Protein AF-A0A4P5W5B7-F1 (afdb_monomer_lite)

Radius of gyration: 19.98 Å; chains: 1; bounding box: 55×42×53 Å

pLDDT: mean 91.03, std 12.29, range [36.5, 98.56]

Sequence (243 aa):
MLVFHVSDTHVHVVVLVDRARAGRLAQALGLALASLFGAPLPPAGITTIEDGGHLRSTFAYVLCNDERHGVVPDPWRENSNLPDLLGARLTAFSTVAATKSVLPRISGDYLRELAGWSGLPKSTAATTLDLDQAHPQLADATAAIVAHANLSSKHPDLVVARGAAVHVATSFGLSTIALAEILDLTPSTVRRLRHSNPPARTIRTLETQLRMRTLLPLPVETAFGEEAPRPAWPTGPKGRQTS

Secondary structure (DSSP, 8-state):
--EEEE-SS-EEEE--S-HHHHHHHHHHHHHHHHHHHTSPPPPPP-----SHHHHHHHHHHHHTHHHHTTPPPPTT-TTBSHHHHTTS-STTHHHHHHHHHH-TT--HHHHHHHHT-TTS-S-TTSSPPPHHHHGGGHHHHHHHTTT-S-S----HHHHHHHHHHHHHHHHTT--HHHHHHHTT--HHHHHHHHTS---HHHHHHHHHHHHHHHHSPPPP-PPTT-SPPPPPP---S------

Foldseek 3Di:
DQKWFDDPQDIDDDDDDDPVVVQVVQVVVQVVVCVVVVHHDDRDDDDDQDDLVSVVVSRLCRLQVCVQVVHDADLLSLRMCLLVCLLLADAPVVNVVVNCVSVVVCDSCNSCVSSVNNVFDSDLVPDDDDCVLLLLCLQVSLCSNHSHRGLPDPPPSSLLSLLLSLCLVVVVVDDLVSSCVSNVHDSVSSVVSPPDDRDPSSNVSSSVSSRSCSVRPGPDDDDPPNDDRGDRDPPPPPPPPDD

Structure (mmCIF, N/CA/C/O backbone):
data_AF-A0A4P5W5B7-F1
#
_entry.id   AF-A0A4P5W5B7-F1
#
loop_
_atom_site.group_PDB
_atom_site.id
_atom_site.type_symbol
_atom_site.label_atom_id
_atom_site.label_alt_id
_atom_site.label_comp_id
_atom_site.label_asym_id
_atom_site.label_entity_id
_atom_site.label_seq_id
_atom_site.pdbx_PDB_ins_code
_atom_site.Cartn_x
_atom_site.Cartn_y
_atom_site.Cartn_z
_atom_site.occupancy
_atom_site.B_iso_or_equiv
_atom_site.auth_seq_id
_atom_site.auth_comp_id
_atom_site.auth_asym_id
_atom_site.auth_atom_id
_atom_site.pdbx_PDB_model_num
ATOM 1 N N . MET A 1 1 ? 0.292 -9.332 -13.190 1.00 95.12 1 MET A N 1
ATOM 2 C CA . MET A 1 1 ? 1.085 -8.120 -12.893 1.00 95.12 1 MET A CA 1
ATOM 3 C C . MET A 1 1 ? 2.132 -8.483 -11.856 1.00 95.12 1 MET A C 1
ATOM 5 O O . MET A 1 1 ? 1.835 -9.339 -11.033 1.00 95.12 1 MET A O 1
ATOM 9 N N . LEU A 1 2 ? 3.332 -7.907 -11.939 1.00 97.56 2 LEU A N 1
ATOM 10 C CA . LEU A 1 2 ? 4.435 -8.144 -10.997 1.00 97.56 2 LEU A CA 1
ATOM 11 C C . LEU A 1 2 ? 4.694 -6.928 -10.107 1.00 97.56 2 LEU A C 1
ATOM 13 O O . LEU A 1 2 ? 4.778 -7.046 -8.886 1.00 97.56 2 LEU A O 1
ATOM 17 N N . VAL A 1 3 ? 4.793 -5.755 -10.727 1.00 97.94 3 VAL A N 1
ATOM 18 C CA . VAL A 1 3 ? 5.037 -4.491 -10.038 1.00 97.94 3 VAL A CA 1
ATOM 19 C C . VAL A 1 3 ? 4.374 -3.347 -10.792 1.00 97.94 3 VAL A C 1
ATOM 21 O O . VAL A 1 3 ? 4.272 -3.408 -12.021 1.00 97.94 3 VAL A O 1
ATOM 24 N N . PHE A 1 4 ? 3.914 -2.334 -10.065 1.00 97.81 4 PHE A N 1
ATOM 25 C CA . PHE A 1 4 ? 3.581 -1.036 -10.636 1.00 97.81 4 PHE A CA 1
ATOM 26 C C . PHE A 1 4 ? 4.074 0.096 -9.741 1.00 97.81 4 PHE A C 1
ATOM 28 O O . PHE A 1 4 ? 4.250 -0.093 -8.536 1.00 97.81 4 PHE A O 1
ATOM 35 N N . HIS A 1 5 ? 4.232 1.264 -10.351 1.00 97.25 5 HIS A N 1
ATOM 36 C CA . HIS A 1 5 ? 4.498 2.529 -9.682 1.00 97.25 5 HIS A CA 1
ATOM 37 C C . HIS A 1 5 ? 3.817 3.659 -10.446 1.00 97.25 5 HIS A C 1
ATOM 39 O O . HIS A 1 5 ? 3.916 3.723 -11.674 1.00 97.25 5 HIS A O 1
ATOM 45 N N . VAL A 1 6 ? 3.119 4.523 -9.726 1.00 95.69 6 VAL A N 1
ATOM 46 C CA . VAL A 1 6 ? 2.482 5.739 -10.227 1.00 95.69 6 VAL A CA 1
ATOM 47 C C . VAL A 1 6 ? 3.355 6.905 -9.786 1.00 95.69 6 VAL A C 1
ATOM 49 O O . VAL A 1 6 ? 3.459 7.185 -8.598 1.00 95.69 6 VAL A O 1
ATOM 52 N N . SER A 1 7 ? 4.016 7.555 -10.734 1.00 92.56 7 SER A N 1
ATOM 53 C CA . SER A 1 7 ? 4.698 8.823 -10.486 1.00 92.56 7 SER A CA 1
ATOM 54 C C . SER A 1 7 ? 3.785 9.986 -10.867 1.00 92.56 7 SER A C 1
ATOM 56 O O . SER A 1 7 ? 2.707 9.803 -11.438 1.00 92.56 7 SER A O 1
ATOM 58 N N . ASP A 1 8 ? 4.254 11.195 -10.602 1.00 87.25 8 ASP A N 1
ATOM 59 C CA . ASP A 1 8 ? 3.545 12.451 -10.844 1.00 87.25 8 ASP A CA 1
ATOM 60 C C . ASP A 1 8 ? 3.179 12.632 -12.327 1.00 87.25 8 ASP A C 1
ATOM 62 O O . ASP A 1 8 ? 2.198 13.287 -12.670 1.00 87.25 8 ASP A O 1
ATOM 66 N N . THR A 1 9 ? 3.990 12.062 -13.226 1.00 90.00 9 THR A N 1
ATOM 67 C CA . THR A 1 9 ? 3.897 12.300 -14.676 1.00 90.00 9 THR A CA 1
ATOM 68 C C . THR A 1 9 ? 3.637 11.045 -15.499 1.00 90.00 9 THR A C 1
ATOM 70 O O . THR A 1 9 ? 3.301 11.154 -16.679 1.00 90.00 9 THR A O 1
ATOM 73 N N . HIS A 1 10 ? 3.810 9.850 -14.933 1.00 94.31 10 HIS A N 1
ATOM 74 C CA . HIS A 1 10 ? 3.671 8.603 -15.679 1.00 94.31 10 HIS A CA 1
ATOM 75 C C . HIS A 1 10 ? 3.409 7.399 -14.768 1.00 94.31 10 HIS A C 1
ATOM 77 O O . HIS A 1 10 ? 3.550 7.445 -13.552 1.00 94.31 10 HIS A O 1
ATOM 83 N N . VAL A 1 11 ? 3.036 6.274 -15.375 1.00 96.44 11 VAL A N 1
ATOM 84 C CA . VAL A 1 11 ? 2.832 5.007 -14.667 1.00 96.44 11 VAL A CA 1
ATOM 85 C C . VAL A 1 11 ? 3.734 3.949 -15.278 1.00 96.44 11 VAL A C 1
ATOM 87 O O . VAL A 1 11 ? 3.726 3.735 -16.492 1.00 96.44 11 VAL A O 1
ATOM 90 N N . HIS A 1 12 ? 4.478 3.246 -14.433 1.00 97.94 12 HIS A N 1
ATOM 91 C CA . HIS A 1 12 ? 5.228 2.061 -14.816 1.00 97.94 12 HIS A CA 1
ATOM 92 C C . HIS A 1 12 ? 4.493 0.804 -14.367 1.00 97.94 12 HIS A C 1
ATOM 94 O O . HIS A 1 12 ? 4.065 0.699 -13.221 1.00 97.94 12 HIS A O 1
ATOM 100 N N . VAL A 1 13 ? 4.383 -0.184 -15.257 1.00 98.06 13 VAL A N 1
ATOM 101 C CA . VAL A 1 13 ? 3.772 -1.481 -14.947 1.00 98.06 13 VAL A CA 1
ATOM 102 C C . VAL A 1 13 ? 4.600 -2.597 -15.570 1.00 98.06 13 VAL A C 1
ATOM 104 O O . VAL A 1 13 ? 4.892 -2.573 -16.764 1.00 98.06 13 VAL A O 1
ATOM 107 N N . VAL A 1 14 ? 4.927 -3.616 -14.778 1.00 98.31 14 VAL A N 1
ATOM 108 C CA . VAL A 1 14 ? 5.566 -4.848 -15.255 1.00 98.31 14 VAL A CA 1
ATOM 109 C C . VAL A 1 14 ? 4.560 -5.990 -15.206 1.00 98.31 14 VAL A C 1
ATOM 111 O O . VAL A 1 14 ? 3.959 -6.294 -14.167 1.00 98.31 14 VAL A O 1
ATOM 114 N N . VAL A 1 15 ? 4.384 -6.665 -16.339 1.00 98.00 15 VAL A N 1
ATOM 115 C CA . VAL A 1 15 ? 3.433 -7.767 -16.511 1.00 98.00 15 VAL A CA 1
ATOM 116 C C . VAL A 1 15 ? 4.067 -8.948 -17.240 1.00 98.00 15 VAL A C 1
ATOM 118 O O . VAL A 1 15 ? 4.931 -8.773 -18.087 1.00 98.00 15 VAL A O 1
ATOM 121 N N . LEU A 1 16 ? 3.606 -10.160 -16.918 1.00 96.81 16 LEU A N 1
ATOM 122 C CA . LEU A 1 16 ? 4.017 -11.404 -17.573 1.00 96.81 16 LEU A CA 1
ATOM 123 C C . LEU A 1 16 ? 2.945 -11.845 -18.563 1.00 96.81 16 LEU A C 1
ATOM 125 O O . LEU A 1 16 ? 2.077 -12.653 -18.235 1.00 96.81 16 LEU A O 1
ATOM 129 N N . VAL A 1 17 ? 2.959 -11.251 -19.749 1.00 97.62 17 VAL A N 1
ATOM 130 C CA . VAL A 1 17 ? 2.020 -11.553 -20.832 1.00 97.62 17 VAL A CA 1
ATOM 131 C C . VAL A 1 17 ? 2.697 -11.324 -22.183 1.00 97.62 17 VAL A C 1
ATOM 133 O O . VAL A 1 17 ? 3.727 -10.659 -22.257 1.00 97.62 17 VAL A O 1
ATOM 136 N N . ASP A 1 18 ? 2.104 -11.842 -23.258 1.00 97.75 18 ASP A N 1
ATOM 137 C CA . ASP A 1 18 ? 2.531 -11.507 -24.617 1.00 97.75 18 ASP A CA 1
ATOM 138 C C . ASP A 1 18 ? 2.319 -10.013 -24.951 1.00 97.75 18 ASP A C 1
ATOM 140 O O . ASP A 1 18 ? 1.559 -9.287 -24.296 1.00 97.75 18 ASP A O 1
ATOM 144 N N . ARG A 1 19 ? 2.979 -9.548 -26.018 1.00 97.06 19 ARG A N 1
ATOM 145 C CA . ARG A 1 19 ? 2.955 -8.142 -26.447 1.00 97.06 19 ARG A CA 1
ATOM 146 C C . ARG A 1 19 ? 1.549 -7.626 -26.777 1.00 97.06 19 ARG A C 1
ATOM 148 O O . ARG A 1 19 ? 1.285 -6.436 -26.576 1.00 97.06 19 ARG A O 1
ATOM 155 N N . ALA A 1 20 ? 0.657 -8.486 -27.271 1.00 97.94 20 ALA A N 1
ATOM 156 C CA . ALA A 1 20 ? -0.708 -8.110 -27.634 1.00 97.94 20 ALA A CA 1
ATOM 157 C C . ALA A 1 20 ? -1.581 -7.902 -26.387 1.00 97.94 20 ALA A C 1
ATOM 159 O O . ALA A 1 20 ? -2.311 -6.914 -26.294 1.00 97.94 20 ALA A O 1
ATOM 160 N N . ARG A 1 21 ? -1.472 -8.790 -25.393 1.00 98.25 21 ARG A N 1
ATOM 161 C CA . ARG A 1 21 ? -2.101 -8.646 -24.072 1.00 98.25 21 ARG A CA 1
ATOM 162 C C . ARG A 1 21 ? -1.571 -7.424 -23.328 1.00 98.25 21 ARG A C 1
ATOM 164 O O . ARG A 1 21 ? -2.377 -6.695 -22.756 1.00 98.25 21 ARG A O 1
ATOM 171 N N . ALA A 1 22 ? -0.263 -7.163 -23.384 1.00 97.94 22 ALA A N 1
ATOM 172 C CA . ALA A 1 22 ? 0.324 -5.943 -22.827 1.00 97.94 22 ALA A CA 1
ATOM 173 C C . ALA A 1 22 ? -0.261 -4.682 -23.489 1.00 97.94 22 ALA A C 1
ATOM 175 O O . ALA A 1 22 ? -0.635 -3.745 -22.791 1.00 97.94 22 ALA A O 1
ATOM 176 N N . GLY A 1 23 ? -0.426 -4.691 -24.818 1.00 98.25 23 GLY A N 1
ATOM 177 C CA . GLY A 1 23 ? -1.071 -3.601 -25.556 1.00 98.25 23 GLY A CA 1
ATOM 178 C C . GLY A 1 23 ? -2.521 -3.352 -25.128 1.00 98.25 23 GLY A C 1
ATOM 179 O O . GLY A 1 23 ? -2.890 -2.209 -24.874 1.00 98.25 23 GLY A O 1
ATOM 180 N N . ARG A 1 24 ? -3.328 -4.412 -24.972 1.00 98.25 24 ARG A N 1
ATOM 181 C CA . ARG A 1 24 ? -4.718 -4.288 -24.487 1.00 98.25 24 ARG A CA 1
ATOM 182 C C . ARG A 1 24 ? -4.796 -3.761 -23.059 1.00 98.25 24 ARG A C 1
ATOM 184 O O . ARG A 1 24 ? -5.646 -2.927 -22.769 1.00 98.25 24 ARG A O 1
ATOM 191 N N . LEU A 1 25 ? -3.909 -4.226 -22.179 1.00 97.50 25 LEU A N 1
ATOM 192 C CA . LEU A 1 25 ? -3.819 -3.706 -20.817 1.00 97.50 25 LEU A CA 1
ATOM 193 C C . LEU A 1 25 ? -3.468 -2.214 -20.821 1.00 97.50 25 LEU A C 1
ATOM 195 O O . LEU A 1 25 ? -4.138 -1.437 -20.151 1.00 97.50 25 LEU A O 1
ATOM 199 N N . ALA A 1 26 ? -2.457 -1.815 -21.594 1.00 97.69 26 ALA A N 1
ATOM 200 C CA . ALA A 1 26 ? -2.043 -0.422 -21.700 1.00 97.69 26 ALA A CA 1
ATOM 201 C C . ALA A 1 26 ? -3.167 0.477 -22.234 1.00 97.69 26 ALA A C 1
ATOM 203 O O . ALA A 1 26 ? -3.392 1.557 -21.697 1.00 97.69 26 ALA A O 1
ATOM 204 N N . GLN A 1 27 ? -3.918 0.011 -23.236 1.00 97.62 27 GLN A N 1
ATOM 205 C CA . GLN A 1 27 ? -5.089 0.722 -23.747 1.00 97.62 27 GLN A CA 1
ATOM 206 C C . GLN A 1 27 ? -6.179 0.869 -22.677 1.00 97.62 27 GLN A C 1
ATOM 208 O O . GLN A 1 27 ? -6.702 1.963 -22.487 1.00 97.62 27 GLN A O 1
ATOM 213 N N . ALA A 1 28 ? -6.512 -0.213 -21.965 1.00 97.56 28 ALA A N 1
ATOM 214 C CA . ALA A 1 28 ? -7.532 -0.187 -20.919 1.00 97.56 28 ALA A CA 1
ATOM 215 C C . ALA A 1 28 ? -7.151 0.760 -19.767 1.00 97.56 28 ALA A C 1
ATOM 217 O O . ALA A 1 28 ? -7.979 1.556 -19.331 1.00 97.56 28 ALA A O 1
ATOM 218 N N . LEU A 1 29 ? -5.890 0.718 -19.321 1.00 96.69 29 LEU A N 1
ATOM 219 C CA . LEU A 1 29 ? -5.362 1.642 -18.315 1.00 96.69 29 LEU A CA 1
ATOM 220 C C . LEU A 1 29 ? -5.381 3.088 -18.818 1.00 96.69 29 LEU A C 1
ATOM 222 O O . LEU A 1 29 ? -5.842 3.969 -18.101 1.00 96.69 29 LEU A O 1
ATOM 226 N N . GLY A 1 30 ? -4.938 3.327 -20.055 1.00 96.75 30 GLY A N 1
ATOM 227 C CA . GLY A 1 30 ? -4.944 4.654 -20.664 1.00 96.75 30 GLY A CA 1
ATOM 228 C C . GLY A 1 30 ? -6.346 5.259 -20.736 1.00 96.75 30 GLY A C 1
ATOM 229 O O . GLY A 1 30 ? -6.519 6.417 -20.379 1.00 96.75 30 GLY A O 1
ATOM 230 N N . LEU A 1 31 ? -7.358 4.473 -21.119 1.00 97.06 31 LEU A N 1
ATOM 231 C CA . LEU A 1 31 ? -8.758 4.916 -21.142 1.00 97.06 31 LEU A CA 1
ATOM 232 C C . LEU A 1 31 ? -9.296 5.221 -19.739 1.00 97.06 31 LEU A C 1
ATOM 234 O O . LEU A 1 31 ? -9.946 6.247 -19.546 1.00 97.06 31 LEU A O 1
ATOM 238 N N . ALA A 1 32 ? -9.016 4.356 -18.760 1.00 96.25 32 ALA A N 1
ATOM 239 C CA . ALA A 1 32 ? -9.460 4.559 -17.383 1.00 96.25 32 ALA A CA 1
ATOM 240 C C . ALA A 1 32 ? -8.845 5.827 -16.768 1.00 96.25 32 ALA A C 1
ATOM 242 O O . ALA A 1 32 ? -9.556 6.644 -16.186 1.00 96.25 32 ALA A O 1
ATOM 243 N N . LEU A 1 33 ? -7.537 6.021 -16.951 1.00 95.12 33 LEU A N 1
ATOM 244 C CA . LEU A 1 33 ? -6.827 7.200 -16.460 1.00 95.12 33 LEU A CA 1
ATOM 245 C C . LEU A 1 33 ? -7.242 8.470 -17.213 1.00 95.12 33 LEU A C 1
ATOM 247 O O . LEU A 1 33 ? -7.471 9.495 -16.582 1.00 95.12 33 LEU A O 1
ATOM 251 N N . ALA A 1 34 ? -7.417 8.409 -18.536 1.00 95.62 34 ALA A N 1
ATOM 252 C CA . ALA A 1 34 ? -7.903 9.549 -19.314 1.00 95.62 34 ALA A CA 1
ATOM 253 C C . ALA A 1 34 ? -9.298 10.001 -18.856 1.00 95.62 34 ALA A C 1
ATOM 255 O O . ALA A 1 34 ? -9.556 11.198 -18.744 1.00 95.62 34 ALA A O 1
ATOM 256 N N . SER A 1 35 ? -10.181 9.050 -18.533 1.00 96.31 35 SER A N 1
ATOM 257 C CA . SER A 1 35 ? -11.495 9.355 -17.959 1.00 96.31 35 SER A CA 1
ATOM 258 C C . SER A 1 35 ? -11.393 10.005 -16.580 1.00 96.31 35 SER A C 1
ATOM 260 O O . SER A 1 35 ? -12.219 10.855 -16.264 1.00 96.31 35 SER A O 1
ATOM 262 N N . LEU A 1 36 ? -10.421 9.601 -15.759 1.00 94.06 36 LEU A N 1
ATOM 263 C CA . LEU A 1 36 ? -10.210 10.164 -14.425 1.00 94.06 36 LEU A CA 1
ATOM 264 C C . LEU A 1 36 ? -9.642 11.589 -14.491 1.00 94.06 36 LEU A C 1
ATOM 266 O O . LEU A 1 36 ? -10.080 12.457 -13.743 1.00 94.06 36 LEU A O 1
ATOM 270 N N . PHE A 1 37 ? -8.689 11.831 -15.391 1.00 92.88 37 PHE A N 1
ATOM 271 C CA . PHE A 1 37 ? -8.019 13.127 -15.535 1.00 92.88 37 PHE A CA 1
ATOM 272 C C . PHE A 1 37 ? -8.749 14.105 -16.462 1.00 92.88 37 PHE A C 1
ATOM 274 O O . PHE A 1 37 ? -8.381 15.275 -16.526 1.00 92.88 37 PHE A O 1
ATOM 281 N N . GLY A 1 38 ? -9.763 13.648 -17.203 1.00 95.69 38 GLY A N 1
ATOM 282 C CA . GLY A 1 38 ? -10.487 14.478 -18.167 1.00 95.69 38 GLY A CA 1
ATOM 283 C C . GLY A 1 38 ? -9.640 14.910 -19.371 1.00 95.69 38 GLY A C 1
ATOM 284 O O . GLY A 1 38 ? -9.974 15.893 -20.029 1.00 95.69 38 GLY A O 1
ATOM 285 N N . ALA A 1 39 ? -8.548 14.198 -19.665 1.00 94.44 39 ALA A N 1
ATOM 286 C CA . ALA A 1 39 ? -7.616 14.528 -20.740 1.00 94.44 39 A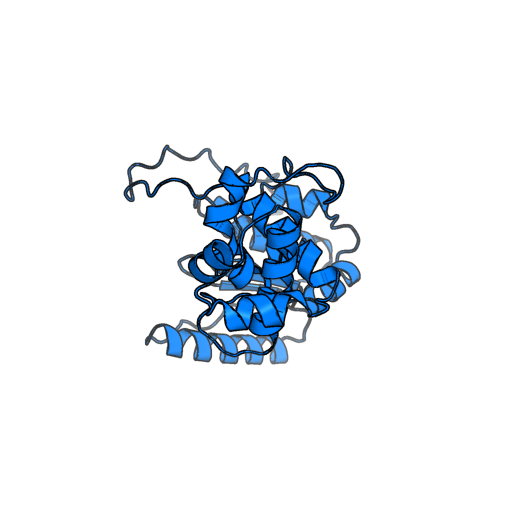LA A CA 1
ATOM 287 C C . ALA A 1 39 ? -7.067 13.260 -21.420 1.00 94.44 39 ALA A C 1
ATOM 289 O O . ALA A 1 39 ? -6.881 12.237 -20.755 1.00 94.44 39 ALA A O 1
ATOM 290 N N . PRO A 1 40 ? -6.786 13.296 -22.737 1.00 93.69 40 PRO A N 1
ATOM 291 C CA . PRO A 1 40 ? -6.149 12.178 -23.419 1.00 93.69 40 PRO A CA 1
ATOM 292 C C . PRO A 1 40 ? -4.708 11.995 -22.932 1.00 93.69 40 PRO A C 1
ATOM 294 O O . PRO A 1 40 ? -3.973 12.962 -22.741 1.00 93.69 40 PRO A O 1
ATOM 297 N N . LEU A 1 41 ? -4.292 10.738 -22.785 1.00 94.75 41 LEU A N 1
ATOM 298 C CA . LEU A 1 41 ? -2.919 10.380 -22.438 1.00 94.75 41 LEU A CA 1
ATOM 299 C C . LEU A 1 41 ? -2.120 9.997 -23.690 1.00 94.75 41 LEU A C 1
ATOM 301 O O . LEU A 1 41 ? -2.697 9.453 -24.641 1.00 94.75 41 LEU A O 1
ATOM 305 N N . PRO A 1 42 ? -0.797 10.234 -23.708 1.00 95.69 42 PRO A N 1
ATOM 306 C CA . PRO A 1 42 ? 0.050 9.741 -24.783 1.00 95.69 42 PRO A CA 1
ATOM 307 C C . PRO A 1 42 ? 0.026 8.201 -24.844 1.00 95.69 42 PRO A C 1
ATOM 309 O O . PRO A 1 42 ? -0.212 7.539 -23.828 1.00 95.69 42 PRO A O 1
ATOM 312 N N . PRO A 1 43 ? 0.294 7.600 -26.018 1.00 95.62 43 PRO A N 1
ATOM 313 C CA . PRO A 1 43 ? 0.407 6.151 -26.140 1.00 95.62 43 PRO A CA 1
ATOM 314 C C . PRO A 1 43 ? 1.464 5.572 -25.191 1.00 95.62 43 PRO A C 1
ATOM 316 O O . PRO A 1 43 ? 2.540 6.142 -25.016 1.00 95.62 43 PRO A O 1
ATOM 319 N N . ALA A 1 44 ? 1.184 4.401 -24.618 1.00 97.50 44 ALA A N 1
ATOM 320 C CA . ALA A 1 44 ? 2.123 3.734 -23.723 1.00 97.50 44 ALA A CA 1
ATOM 321 C C . ALA A 1 44 ? 3.341 3.173 -24.477 1.00 97.50 44 ALA A C 1
ATOM 323 O O . ALA A 1 44 ? 3.198 2.432 -25.456 1.00 97.50 44 ALA A O 1
ATOM 324 N N . GLY A 1 45 ? 4.540 3.450 -23.961 1.00 97.69 45 GLY A N 1
ATOM 325 C CA . GLY A 1 45 ? 5.752 2.726 -24.336 1.00 97.69 45 GLY A CA 1
ATOM 326 C C . GLY A 1 45 ? 5.715 1.301 -23.781 1.00 97.69 45 GLY A C 1
ATOM 327 O O . GLY A 1 45 ? 5.402 1.095 -22.610 1.00 97.69 45 GLY A O 1
ATOM 328 N N . ILE A 1 46 ? 6.013 0.302 -24.615 1.00 98.06 46 ILE A N 1
ATOM 329 C CA . ILE A 1 46 ? 6.036 -1.108 -24.203 1.00 98.06 46 ILE A CA 1
ATOM 330 C C . ILE A 1 46 ? 7.351 -1.727 -24.655 1.00 98.06 46 ILE A C 1
ATOM 332 O O . ILE A 1 46 ? 7.580 -1.890 -25.855 1.00 98.06 46 ILE A O 1
ATOM 336 N N . THR A 1 47 ? 8.159 -2.121 -23.677 1.00 97.94 47 THR A N 1
ATOM 337 C CA . THR A 1 47 ? 9.471 -2.738 -23.873 1.00 97.94 47 THR A CA 1
ATOM 338 C C . THR A 1 47 ? 9.445 -4.170 -23.356 1.00 97.94 47 THR A C 1
ATOM 340 O O . THR A 1 47 ? 8.898 -4.445 -22.287 1.00 97.94 47 THR A O 1
ATOM 343 N N . THR A 1 48 ? 10.023 -5.091 -24.122 1.00 97.88 48 THR A N 1
ATOM 344 C CA . THR A 1 48 ? 10.147 -6.496 -23.723 1.00 97.88 48 THR A CA 1
ATOM 345 C C . THR A 1 48 ? 11.252 -6.655 -22.680 1.00 97.88 48 THR A C 1
ATOM 347 O O . THR A 1 48 ? 12.283 -5.991 -22.749 1.00 97.88 48 THR A O 1
ATOM 350 N N . ILE A 1 49 ? 11.047 -7.558 -21.723 1.00 97.44 49 ILE A N 1
ATOM 351 C CA . ILE A 1 49 ? 12.082 -7.985 -20.780 1.00 97.44 49 ILE A CA 1
ATOM 352 C C . ILE A 1 49 ? 12.675 -9.293 -21.300 1.00 97.44 49 ILE A C 1
ATOM 354 O O . ILE A 1 49 ? 11.955 -10.275 -21.461 1.00 97.44 49 ILE A O 1
ATOM 358 N N . GLU A 1 50 ? 13.971 -9.275 -21.593 1.00 95.94 50 GLU A N 1
ATOM 359 C CA . GLU A 1 50 ? 14.652 -10.338 -22.343 1.00 95.94 50 GLU A CA 1
ATOM 360 C C . GLU A 1 50 ? 15.124 -11.493 -21.454 1.00 95.94 50 GLU A C 1
ATOM 362 O O . GLU A 1 50 ? 15.106 -12.648 -21.873 1.00 95.94 50 GLU A O 1
ATOM 367 N N . ASP A 1 51 ? 15.504 -11.199 -20.208 1.00 96.50 51 ASP A N 1
ATOM 368 C CA . ASP A 1 51 ? 16.033 -12.190 -19.274 1.00 96.50 51 ASP A CA 1
ATOM 369 C C . ASP A 1 51 ? 15.710 -11.860 -17.802 1.00 96.50 51 ASP A C 1
ATOM 371 O O . ASP A 1 51 ? 15.100 -10.839 -17.467 1.00 96.50 51 ASP A O 1
ATOM 375 N N . GLY A 1 52 ? 16.112 -12.755 -16.893 1.00 96.06 52 GLY A N 1
ATOM 376 C CA . GLY A 1 52 ? 15.869 -12.607 -15.455 1.00 96.06 52 GLY A CA 1
ATOM 377 C C . GLY A 1 52 ? 16.674 -11.487 -14.778 1.00 96.06 52 GLY A C 1
ATOM 378 O O . GLY A 1 52 ? 16.209 -10.916 -13.789 1.00 96.06 52 GLY A O 1
ATOM 379 N N . GLY A 1 53 ? 17.859 -11.148 -15.291 1.00 96.62 53 GLY A N 1
ATOM 380 C CA . GLY A 1 53 ? 18.672 -10.032 -14.801 1.00 96.62 53 GLY A CA 1
ATOM 381 C C . GLY A 1 53 ? 18.050 -8.683 -15.161 1.00 96.62 53 GLY A C 1
ATOM 382 O O . GLY A 1 53 ? 17.922 -7.807 -14.295 1.00 96.62 53 GLY A O 1
ATOM 383 N N . HIS A 1 54 ? 17.578 -8.557 -16.403 1.00 96.50 54 HIS A N 1
ATOM 384 C CA . HIS A 1 54 ? 16.772 -7.439 -16.873 1.00 96.50 54 HIS A CA 1
ATOM 385 C C . HIS A 1 54 ? 15.482 -7.343 -16.046 1.00 96.50 54 HIS A C 1
ATOM 387 O O . HIS A 1 54 ? 15.204 -6.283 -15.490 1.00 96.50 54 HIS A O 1
ATOM 393 N N . LEU A 1 55 ? 14.757 -8.449 -15.830 1.00 97.38 55 LEU A N 1
ATOM 394 C CA . LEU A 1 55 ? 13.540 -8.439 -15.011 1.00 97.38 55 LEU A CA 1
ATOM 395 C C . LEU A 1 55 ? 13.789 -7.924 -13.592 1.00 97.38 55 LEU A C 1
ATOM 397 O O . LEU A 1 55 ? 13.042 -7.076 -13.110 1.00 97.38 55 LEU A O 1
ATOM 401 N N . ARG A 1 56 ? 14.833 -8.420 -12.919 1.00 96.69 56 ARG A N 1
ATOM 402 C CA . ARG A 1 56 ? 15.176 -7.993 -11.556 1.00 96.69 56 ARG A CA 1
ATOM 403 C C . ARG A 1 56 ? 15.513 -6.503 -11.499 1.00 96.69 56 ARG A C 1
ATOM 405 O O . ARG A 1 56 ? 15.070 -5.815 -10.582 1.00 96.69 56 ARG A O 1
ATOM 412 N N . SER A 1 57 ? 16.283 -6.016 -12.467 1.00 95.62 57 SER A N 1
ATOM 413 C CA . SER A 1 57 ? 16.687 -4.608 -12.535 1.00 95.62 57 SER A CA 1
ATOM 414 C C . SER A 1 57 ? 15.494 -3.698 -12.828 1.00 95.62 57 SER A C 1
ATOM 416 O O . SER A 1 57 ? 15.329 -2.687 -12.152 1.00 95.62 57 SER A O 1
ATOM 418 N N . THR A 1 58 ? 14.624 -4.088 -13.763 1.00 97.31 58 THR A N 1
ATOM 419 C CA . THR A 1 58 ? 13.380 -3.372 -14.082 1.00 97.31 58 THR A CA 1
ATOM 420 C C . THR A 1 58 ? 12.413 -3.385 -12.904 1.00 97.31 58 THR A C 1
ATOM 422 O O . THR A 1 58 ? 11.806 -2.367 -12.601 1.00 97.31 58 THR A O 1
ATOM 425 N N . PHE A 1 59 ? 12.303 -4.502 -12.184 1.00 97.62 59 PHE A N 1
ATOM 426 C CA . PHE A 1 59 ? 11.473 -4.592 -10.986 1.00 97.62 59 PHE A CA 1
ATOM 427 C C . PHE A 1 59 ? 11.895 -3.573 -9.918 1.00 97.62 59 PHE A C 1
ATOM 429 O O . PHE A 1 59 ? 11.062 -2.813 -9.432 1.00 97.62 59 PHE A O 1
ATOM 436 N N . ALA A 1 60 ? 13.191 -3.519 -9.591 1.00 95.94 60 ALA A N 1
ATOM 437 C CA . ALA A 1 60 ? 13.722 -2.547 -8.636 1.00 95.94 60 ALA A CA 1
ATOM 438 C C . ALA A 1 60 ? 13.634 -1.108 -9.166 1.00 95.94 60 ALA A C 1
ATOM 440 O O . ALA A 1 60 ? 13.344 -0.191 -8.408 1.00 95.94 60 ALA A O 1
ATOM 441 N N . TYR A 1 61 ? 13.859 -0.914 -10.470 1.00 95.56 61 TYR A N 1
ATOM 442 C CA . TYR A 1 61 ? 13.714 0.388 -11.115 1.00 95.56 61 TYR A CA 1
ATOM 443 C C . TYR A 1 61 ? 12.314 0.962 -10.915 1.00 95.56 61 TYR A C 1
ATOM 445 O O . TYR A 1 61 ? 12.196 2.097 -10.471 1.00 95.56 61 TYR A O 1
ATOM 453 N N . VAL A 1 62 ? 11.282 0.163 -11.195 1.00 96.88 62 VAL A N 1
ATOM 454 C CA . VAL A 1 62 ? 9.891 0.601 -11.071 1.00 96.88 62 VAL A CA 1
ATOM 455 C C . VAL A 1 62 ? 9.553 0.974 -9.628 1.00 96.88 62 VAL A C 1
ATOM 457 O O . VAL A 1 62 ? 8.931 2.004 -9.429 1.00 96.88 62 VAL A O 1
ATOM 460 N N . LEU A 1 63 ? 9.991 0.199 -8.628 1.00 95.69 63 LEU A N 1
ATOM 461 C CA . LEU A 1 63 ? 9.715 0.502 -7.213 1.00 95.69 63 LEU A CA 1
ATOM 462 C C . LEU A 1 63 ? 10.421 1.756 -6.679 1.00 95.69 63 LEU A C 1
ATOM 464 O O . LEU A 1 63 ? 9.938 2.349 -5.722 1.00 95.69 63 LEU A O 1
ATOM 468 N N . CYS A 1 64 ? 11.565 2.122 -7.258 1.00 92.56 64 CYS A N 1
ATOM 469 C CA . CYS A 1 64 ? 12.386 3.254 -6.815 1.00 92.56 64 CYS A CA 1
ATOM 470 C C . CYS A 1 64 ? 12.337 4.423 -7.804 1.00 92.56 64 CYS A C 1
ATOM 472 O O . CYS A 1 64 ? 13.345 5.100 -8.040 1.00 92.56 64 CYS A O 1
ATOM 474 N N . ASN A 1 65 ? 11.213 4.580 -8.502 1.00 91.44 65 ASN A N 1
ATOM 475 C CA . ASN A 1 65 ? 11.129 5.553 -9.578 1.00 91.44 65 ASN A CA 1
ATOM 476 C C . ASN A 1 65 ? 11.145 6.990 -9.042 1.00 91.44 65 ASN A C 1
ATOM 478 O O . ASN A 1 65 ? 11.828 7.834 -9.619 1.00 91.44 65 ASN A O 1
ATOM 482 N N . ASP A 1 66 ? 10.471 7.244 -7.917 1.00 90.75 66 ASP A N 1
ATOM 483 C CA . ASP A 1 66 ? 10.437 8.561 -7.271 1.00 90.75 66 ASP A CA 1
ATOM 484 C C . ASP A 1 66 ? 11.855 9.056 -6.993 1.00 90.75 66 ASP A C 1
ATOM 486 O O . ASP A 1 66 ? 12.262 10.116 -7.470 1.00 90.75 66 ASP A O 1
ATOM 490 N N . GLU A 1 67 ? 12.673 8.237 -6.338 1.00 88.56 67 GLU A N 1
ATOM 491 C CA . GLU A 1 67 ? 14.012 8.652 -5.945 1.00 88.56 67 GLU A CA 1
ATOM 492 C C . GLU A 1 67 ? 14.935 8.910 -7.141 1.00 88.56 67 GLU A C 1
ATOM 494 O O . GLU A 1 67 ? 15.819 9.768 -7.085 1.00 88.56 67 GLU A O 1
ATOM 499 N N . ARG A 1 68 ? 14.717 8.213 -8.261 1.00 85.69 68 ARG A N 1
ATOM 500 C CA . ARG A 1 68 ? 15.456 8.455 -9.511 1.00 85.69 68 ARG A CA 1
ATOM 501 C C . ARG A 1 68 ? 15.072 9.759 -10.188 1.00 85.69 68 ARG A C 1
ATOM 503 O O . ARG A 1 68 ? 15.911 10.349 -10.866 1.00 85.69 68 ARG A O 1
ATOM 510 N N . HIS A 1 69 ? 13.838 10.205 -9.994 1.00 85.31 69 HIS A N 1
ATOM 51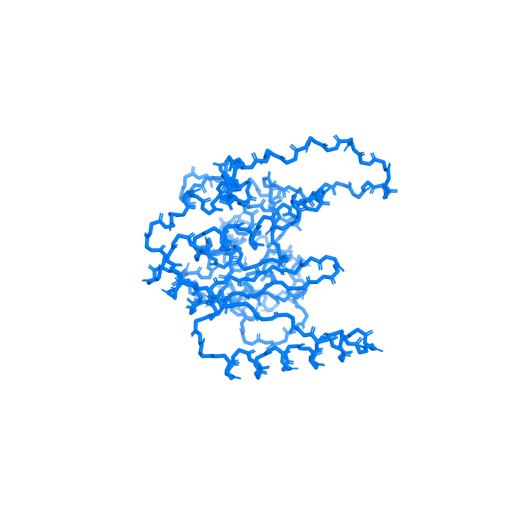1 C CA . HIS A 1 69 ? 13.388 11.534 -10.393 1.00 85.31 69 HIS A CA 1
ATOM 512 C C . HIS A 1 69 ? 13.711 12.598 -9.339 1.00 85.31 69 HIS A C 1
ATOM 514 O O . HIS A 1 69 ? 13.334 13.756 -9.498 1.00 85.31 69 HIS A O 1
ATOM 520 N N . GLY A 1 70 ? 14.441 12.220 -8.284 1.00 85.62 70 GLY A N 1
ATOM 521 C CA . GLY A 1 70 ? 14.755 13.101 -7.176 1.00 85.62 70 GLY A CA 1
ATOM 522 C C . GLY A 1 70 ? 13.514 13.497 -6.388 1.00 85.62 70 GLY A C 1
ATOM 523 O O . GLY A 1 70 ? 13.565 14.541 -5.754 1.00 85.62 70 GLY A O 1
ATOM 524 N N . VAL A 1 71 ? 12.433 12.709 -6.442 1.00 85.88 71 VAL A N 1
ATOM 525 C CA . VAL A 1 71 ? 11.197 12.836 -5.658 1.00 85.88 71 VAL A CA 1
ATOM 526 C C . VAL A 1 71 ? 11.384 12.116 -4.314 1.00 85.88 71 VAL A C 1
ATOM 528 O O . VAL A 1 71 ? 11.876 10.988 -4.291 1.00 85.88 71 VAL A O 1
ATOM 531 N N . VAL A 1 72 ? 11.049 12.756 -3.184 1.00 86.94 72 VAL A N 1
ATOM 532 C CA . VAL A 1 72 ? 10.996 12.067 -1.883 1.00 86.94 72 VAL A CA 1
ATOM 533 C C . VAL A 1 72 ? 9.837 11.092 -1.960 1.00 86.94 72 VAL A C 1
ATOM 535 O O . VAL A 1 72 ? 8.709 11.529 -2.187 1.00 86.94 72 VAL A O 1
ATOM 538 N N . PRO A 1 73 ? 10.090 9.791 -1.785 1.00 90.06 73 PRO A N 1
ATOM 539 C CA . PRO A 1 73 ? 9.017 8.828 -1.839 1.00 90.06 73 PRO A CA 1
ATOM 540 C C . PRO A 1 73 ? 8.031 9.058 -0.716 1.00 90.06 73 PRO A C 1
ATOM 542 O O . PRO A 1 73 ? 8.426 9.359 0.413 1.00 90.06 73 PRO A O 1
ATOM 545 N N . ASP A 1 74 ? 6.767 8.793 -1.015 1.00 92.50 74 ASP A N 1
ATOM 546 C CA . ASP A 1 74 ? 5.764 8.572 0.011 1.00 92.50 74 ASP A CA 1
ATOM 547 C C . ASP A 1 74 ? 6.292 7.527 1.025 1.00 92.50 74 ASP A C 1
ATOM 549 O O . ASP A 1 74 ? 6.575 6.386 0.630 1.00 92.50 74 ASP A O 1
ATOM 553 N N . PRO A 1 75 ? 6.429 7.873 2.324 1.00 94.69 75 PRO A N 1
ATOM 554 C CA . PRO A 1 75 ? 6.853 6.939 3.367 1.00 94.69 75 PRO A CA 1
ATOM 555 C C . PRO A 1 75 ? 6.017 5.651 3.416 1.00 94.69 75 PRO A C 1
ATOM 557 O O . PRO A 1 75 ? 6.514 4.589 3.809 1.00 94.69 75 PRO A O 1
ATOM 560 N N . TRP A 1 76 ? 4.753 5.728 2.997 1.00 96.00 76 TRP A N 1
ATOM 561 C CA . TRP A 1 76 ? 3.798 4.622 2.969 1.00 96.00 76 TRP A CA 1
ATOM 562 C C . TRP A 1 76 ? 3.770 3.883 1.627 1.00 96.00 76 TRP A C 1
ATOM 564 O O . TRP A 1 76 ? 3.189 2.796 1.534 1.00 96.00 76 TRP A O 1
ATOM 574 N N . ARG A 1 77 ? 4.459 4.421 0.610 1.00 96.06 77 ARG A N 1
ATOM 575 C CA . ARG A 1 77 ? 4.618 3.850 -0.737 1.00 96.06 77 ARG A CA 1
ATOM 576 C C . ARG A 1 77 ? 3.278 3.523 -1.408 1.00 96.06 77 ARG A C 1
ATOM 578 O O . ARG A 1 77 ? 3.179 2.529 -2.140 1.00 96.06 77 ARG A O 1
ATOM 585 N N . GLU A 1 78 ? 2.237 4.319 -1.154 1.00 95.12 78 GLU A N 1
ATOM 586 C CA . GLU A 1 78 ? 0.865 4.055 -1.603 1.00 95.12 78 GLU A CA 1
ATOM 587 C C . GLU A 1 78 ? 0.710 4.138 -3.123 1.00 95.12 78 GLU A C 1
ATOM 589 O O . GLU A 1 78 ? -0.151 3.458 -3.692 1.00 95.12 78 GLU A O 1
ATOM 594 N N . ASN A 1 79 ? 1.606 4.876 -3.778 1.00 95.31 79 ASN A N 1
ATOM 595 C CA . ASN A 1 79 ? 1.707 5.025 -5.226 1.00 95.31 79 ASN A CA 1
ATOM 596 C C . ASN A 1 79 ? 2.277 3.793 -5.963 1.00 95.31 79 ASN A C 1
ATOM 598 O O . ASN A 1 79 ? 2.317 3.765 -7.192 1.00 95.31 79 ASN A O 1
ATOM 602 N N . SER A 1 80 ? 2.671 2.737 -5.251 1.00 96.81 80 SER A N 1
ATOM 603 C CA . SER A 1 80 ? 3.188 1.486 -5.826 1.00 96.81 80 SER A CA 1
ATOM 604 C C . SER A 1 80 ? 2.410 0.276 -5.310 1.00 96.81 80 SER A C 1
ATOM 606 O O . SER A 1 80 ? 1.578 0.414 -4.418 1.00 96.81 80 SER A O 1
ATOM 608 N N . ASN A 1 81 ? 2.687 -0.940 -5.799 1.00 97.31 81 ASN A N 1
ATOM 609 C CA . ASN A 1 81 ? 2.216 -2.178 -5.145 1.00 97.31 81 ASN A CA 1
ATOM 610 C C . ASN A 1 81 ? 3.162 -2.724 -4.064 1.00 97.31 81 ASN A C 1
ATOM 612 O O . ASN A 1 81 ? 2.997 -3.872 -3.637 1.00 97.31 81 ASN A O 1
ATOM 616 N N . LEU A 1 82 ? 4.156 -1.954 -3.621 1.00 96.88 82 LEU A N 1
ATOM 617 C CA . LEU A 1 82 ? 5.094 -2.392 -2.589 1.00 96.88 82 LEU A CA 1
ATOM 618 C C . LEU A 1 82 ? 4.400 -2.762 -1.264 1.00 96.88 82 LEU A C 1
ATOM 620 O O . LEU A 1 82 ? 4.728 -3.823 -0.718 1.00 96.88 82 LEU A O 1
ATOM 624 N N . PRO A 1 83 ? 3.375 -2.018 -0.791 1.00 97.25 83 PRO A N 1
ATOM 625 C CA . PRO A 1 83 ? 2.602 -2.426 0.380 1.00 97.25 83 PRO A CA 1
ATOM 626 C C . PRO A 1 83 ? 1.923 -3.793 0.217 1.00 97.25 83 PRO A C 1
ATOM 628 O O . PRO A 1 83 ? 1.882 -4.575 1.165 1.00 97.25 83 PRO A O 1
ATOM 631 N N . ASP A 1 84 ? 1.441 -4.145 -0.979 1.00 97.38 84 ASP A N 1
ATOM 632 C CA . ASP A 1 84 ? 0.866 -5.473 -1.231 1.00 97.38 84 ASP A CA 1
ATOM 633 C C . ASP A 1 84 ? 1.917 -6.578 -1.144 1.00 97.38 84 ASP A C 1
ATOM 635 O O . ASP A 1 84 ? 1.688 -7.621 -0.527 1.00 97.38 84 ASP A O 1
ATOM 639 N N . LEU A 1 85 ? 3.088 -6.342 -1.742 1.00 96.88 85 LEU A N 1
ATOM 640 C CA . LEU A 1 85 ? 4.210 -7.283 -1.732 1.00 96.88 85 LEU A CA 1
ATOM 641 C C . LEU A 1 85 ? 4.730 -7.550 -0.313 1.00 96.88 85 LEU A C 1
ATOM 643 O O . LEU A 1 85 ? 5.200 -8.654 -0.027 1.00 96.88 85 LEU A O 1
ATOM 647 N N . LEU A 1 86 ? 4.590 -6.568 0.578 1.00 96.31 86 LEU A N 1
ATOM 648 C CA . LEU A 1 86 ? 4.950 -6.646 1.994 1.00 96.31 86 LEU A CA 1
ATOM 649 C C . LEU A 1 86 ? 3.796 -7.100 2.904 1.00 96.31 86 LEU A C 1
ATOM 651 O O . LEU A 1 86 ? 3.994 -7.254 4.109 1.00 96.31 86 LEU A O 1
ATOM 655 N N . GLY A 1 87 ? 2.608 -7.370 2.350 1.00 95.50 87 GLY A N 1
ATOM 656 C CA . GLY A 1 87 ? 1.438 -7.834 3.104 1.00 95.50 87 GLY A CA 1
ATOM 657 C C . GLY A 1 87 ? 0.716 -6.746 3.909 1.00 95.50 87 GLY A C 1
ATOM 658 O O . GLY A 1 87 ? -0.129 -7.073 4.744 1.00 95.50 87 GLY A O 1
ATOM 659 N N . ALA A 1 88 ? 1.023 -5.477 3.641 1.00 96.75 88 ALA A N 1
ATOM 660 C CA . ALA A 1 88 ? 0.375 -4.300 4.210 1.00 96.75 88 ALA A CA 1
ATOM 661 C C . ALA A 1 88 ? -0.902 -3.888 3.445 1.00 96.75 88 ALA A C 1
ATOM 663 O O . ALA A 1 88 ? -1.617 -2.997 3.887 1.00 96.75 88 ALA A O 1
ATOM 664 N N . ARG A 1 89 ? -1.234 -4.548 2.327 1.00 97.50 89 ARG A N 1
ATOM 665 C CA . ARG A 1 89 ? -2.530 -4.427 1.635 1.00 97.50 89 ARG A CA 1
ATOM 666 C C . ARG A 1 89 ? -3.065 -5.787 1.186 1.00 97.50 89 ARG A C 1
ATOM 668 O O . ARG A 1 89 ? -2.327 -6.773 1.087 1.00 97.50 89 ARG A O 1
ATOM 675 N N . LEU A 1 90 ? -4.374 -5.850 0.961 1.00 96.38 90 LEU A N 1
ATOM 676 C CA . LEU A 1 90 ? -5.111 -7.064 0.602 1.00 96.38 90 LEU A CA 1
ATOM 677 C C . LEU A 1 90 ? -5.490 -7.134 -0.885 1.00 96.38 90 LEU A C 1
ATOM 679 O O . LEU A 1 90 ? -5.989 -8.172 -1.317 1.00 96.38 90 LEU A O 1
ATOM 683 N N . THR A 1 91 ? -5.241 -6.087 -1.674 1.00 91.88 91 THR A N 1
ATOM 684 C CA . THR A 1 91 ? -5.804 -5.954 -3.027 1.00 91.88 91 THR A CA 1
ATOM 685 C C . THR A 1 91 ? -5.047 -6.750 -4.087 1.00 91.88 91 THR A C 1
ATOM 687 O O . THR A 1 91 ? -5.666 -7.260 -5.019 1.00 91.88 91 THR A O 1
ATOM 690 N N . ALA A 1 92 ? -3.731 -6.946 -3.945 1.00 88.69 92 ALA A N 1
ATOM 691 C CA . ALA A 1 92 ? -2.919 -7.582 -4.988 1.00 88.69 92 ALA A CA 1
ATOM 692 C C . ALA A 1 92 ? -2.361 -8.974 -4.619 1.00 88.69 92 ALA A C 1
ATOM 694 O O . ALA A 1 92 ? -1.203 -9.285 -4.911 1.00 88.69 92 ALA A O 1
ATOM 695 N N . PHE A 1 93 ? -3.169 -9.862 -4.020 1.00 86.44 93 PHE A N 1
ATOM 696 C CA . PHE A 1 93 ? -2.703 -11.206 -3.616 1.00 86.44 93 PHE A CA 1
ATOM 697 C C . PHE A 1 93 ? -2.078 -12.018 -4.766 1.00 86.44 93 PHE A C 1
ATOM 699 O O . PHE A 1 93 ? -1.038 -12.655 -4.581 1.00 86.44 93 PHE A O 1
ATOM 706 N N . SER A 1 94 ? -2.661 -11.961 -5.967 1.00 91.31 94 SER A N 1
ATOM 707 C CA . SER A 1 94 ? -2.116 -12.641 -7.150 1.00 91.31 94 SER A CA 1
ATOM 708 C C . SER A 1 94 ? -0.741 -12.109 -7.554 1.00 91.31 94 SER A C 1
ATOM 710 O O . SER A 1 94 ? 0.086 -12.861 -8.065 1.00 91.31 94 SER A O 1
ATOM 712 N N . THR A 1 95 ? -0.479 -10.823 -7.310 1.00 94.12 95 THR A N 1
ATOM 713 C CA . THR A 1 95 ? 0.804 -10.190 -7.624 1.00 94.12 95 THR A CA 1
ATOM 714 C C . THR A 1 95 ? 1.910 -10.720 -6.719 1.00 94.12 95 THR A C 1
ATOM 716 O O . THR A 1 95 ? 2.993 -11.023 -7.205 1.00 94.12 95 THR A O 1
ATOM 719 N N . VAL A 1 96 ? 1.628 -10.946 -5.432 1.00 95.06 96 VAL A N 1
ATOM 720 C CA . VAL A 1 96 ? 2.595 -11.556 -4.502 1.00 95.06 96 VAL A CA 1
ATOM 721 C C . VAL A 1 96 ? 3.011 -12.950 -4.976 1.00 95.06 96 VAL A C 1
ATOM 723 O O . VAL A 1 96 ? 4.203 -13.259 -5.026 1.00 95.06 96 VAL A O 1
ATOM 726 N N . ALA A 1 97 ? 2.040 -13.790 -5.343 1.00 94.94 97 ALA A N 1
ATOM 727 C CA . ALA A 1 97 ? 2.307 -15.143 -5.828 1.00 94.94 97 ALA A CA 1
ATOM 728 C C . ALA A 1 97 ? 3.097 -15.131 -7.149 1.00 94.94 97 ALA A C 1
ATOM 730 O O . ALA A 1 97 ? 4.098 -15.838 -7.273 1.00 94.94 97 ALA A O 1
ATOM 731 N N . ALA A 1 98 ? 2.699 -14.284 -8.104 1.00 96.38 98 ALA A N 1
ATOM 732 C CA . ALA A 1 98 ? 3.388 -14.143 -9.384 1.00 96.38 98 ALA A CA 1
ATOM 733 C C . ALA A 1 98 ? 4.835 -13.648 -9.213 1.00 96.38 98 ALA A C 1
ATOM 735 O O . ALA A 1 98 ? 5.756 -14.223 -9.794 1.00 96.38 98 ALA A O 1
ATOM 736 N N . THR A 1 99 ? 5.056 -12.638 -8.368 1.00 97.12 99 THR A N 1
ATOM 737 C CA . THR A 1 99 ? 6.395 -12.108 -8.077 1.00 97.12 99 THR A CA 1
ATOM 738 C C . THR A 1 99 ? 7.278 -13.162 -7.426 1.00 97.12 99 THR A C 1
ATOM 740 O O . THR A 1 99 ? 8.396 -13.368 -7.887 1.00 97.12 99 THR A O 1
ATOM 743 N N . LYS A 1 100 ? 6.783 -13.910 -6.432 1.00 96.19 100 LYS A N 1
ATOM 744 C CA . LYS A 1 100 ? 7.552 -15.009 -5.819 1.00 96.19 100 LYS A CA 1
ATOM 745 C C . LYS A 1 100 ? 7.899 -16.118 -6.812 1.00 96.19 100 LYS A C 1
ATOM 747 O O . LYS A 1 100 ? 8.983 -16.685 -6.724 1.00 96.19 100 LYS A O 1
ATOM 752 N N . SER A 1 101 ? 7.000 -16.414 -7.749 1.00 96.69 101 SER A N 1
ATOM 753 C CA . SER A 1 101 ? 7.225 -17.449 -8.760 1.00 96.69 101 SER A CA 1
ATOM 754 C C . SER A 1 101 ? 8.338 -17.087 -9.743 1.00 96.69 101 SER A C 1
ATOM 756 O O . SER A 1 101 ? 9.052 -17.980 -10.187 1.00 96.69 101 SER A O 1
ATOM 758 N N . VAL A 1 102 ? 8.469 -15.812 -10.118 1.00 97.38 102 VAL A N 1
ATOM 759 C CA . VAL A 1 102 ? 9.396 -15.390 -11.188 1.00 97.38 102 VAL A CA 1
ATOM 760 C C . VAL A 1 102 ? 10.655 -14.714 -10.647 1.00 97.38 102 VAL A C 1
ATOM 762 O O . VAL A 1 102 ? 11.715 -14.771 -11.264 1.00 97.38 102 VAL A O 1
ATOM 765 N N . LEU A 1 103 ? 10.579 -14.136 -9.452 1.00 97.06 103 LEU A N 1
ATOM 766 C CA . LEU A 1 103 ? 11.687 -13.499 -8.750 1.00 97.06 103 LEU A CA 1
ATOM 767 C C . LEU A 1 103 ? 11.882 -14.130 -7.357 1.00 97.06 103 LEU A C 1
ATOM 769 O O . LEU A 1 103 ? 11.798 -13.435 -6.345 1.00 97.06 103 LEU A O 1
ATOM 773 N N . PRO A 1 104 ? 12.193 -15.439 -7.261 1.00 96.44 104 PRO A N 1
ATOM 774 C CA . PRO A 1 104 ? 12.231 -16.161 -5.983 1.00 96.44 104 PRO A CA 1
ATOM 775 C C . PRO A 1 104 ? 13.324 -15.673 -5.019 1.00 96.44 104 PRO A C 1
ATOM 777 O O . PRO A 1 104 ? 13.272 -15.957 -3.827 1.00 96.44 104 PRO A O 1
ATOM 780 N N . ARG A 1 105 ? 14.323 -14.936 -5.521 1.00 96.31 105 ARG A N 1
ATOM 781 C CA . ARG A 1 105 ? 15.409 -14.350 -4.715 1.00 96.31 105 ARG A CA 1
ATOM 782 C C . ARG A 1 105 ? 15.060 -12.983 -4.117 1.00 96.31 105 ARG A C 1
ATOM 784 O O . ARG A 1 105 ? 15.865 -12.436 -3.369 1.00 96.31 105 ARG A O 1
ATOM 791 N N . ILE A 1 106 ? 13.904 -12.411 -4.456 1.00 95.69 106 ILE A N 1
ATOM 792 C CA . ILE A 1 106 ? 13.423 -11.164 -3.858 1.00 95.69 106 ILE A CA 1
ATOM 793 C C . ILE A 1 106 ? 12.856 -11.494 -2.478 1.00 95.69 106 ILE A C 1
ATOM 795 O O . ILE A 1 106 ? 11.770 -12.058 -2.348 1.00 95.69 106 ILE A O 1
ATOM 799 N N . SER A 1 107 ? 13.637 -11.190 -1.441 1.00 95.88 107 SER A N 1
ATOM 800 C CA . SER A 1 107 ? 13.243 -11.416 -0.051 1.00 95.88 107 SER A CA 1
ATOM 801 C C . SER A 1 107 ? 12.348 -10.288 0.469 1.00 95.88 107 SER A C 1
ATOM 803 O O . SER A 1 107 ? 12.347 -9.172 -0.052 1.00 95.88 107 SER A O 1
ATOM 805 N N . GLY A 1 108 ? 11.610 -10.564 1.549 1.00 95.19 108 GLY A N 1
ATOM 806 C CA . GLY A 1 108 ? 10.862 -9.526 2.266 1.00 95.19 108 GLY A CA 1
ATOM 807 C C . GLY A 1 108 ? 11.772 -8.432 2.835 1.00 95.19 108 GLY A C 1
ATOM 808 O O . GLY A 1 108 ? 11.384 -7.272 2.844 1.00 95.19 108 GLY A O 1
ATOM 809 N N . ASP A 1 109 ? 12.993 -8.785 3.246 1.00 96.3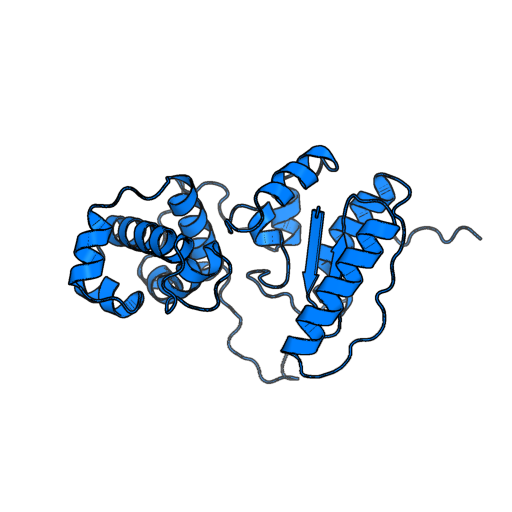1 109 ASP A N 1
ATOM 810 C CA . ASP A 1 109 ? 13.982 -7.825 3.749 1.00 96.31 109 ASP A CA 1
ATOM 811 C C . ASP A 1 109 ? 14.441 -6.861 2.657 1.00 96.31 109 ASP A C 1
ATOM 813 O O . ASP A 1 109 ? 14.474 -5.657 2.887 1.00 96.31 109 ASP A O 1
ATOM 817 N N . TYR A 1 110 ? 14.697 -7.374 1.452 1.00 96.56 110 TYR A N 1
ATOM 818 C CA . TYR A 1 110 ? 15.032 -6.538 0.304 1.00 96.56 110 TYR A CA 1
ATOM 819 C C . TYR A 1 110 ? 13.878 -5.595 -0.058 1.00 96.56 110 TYR A C 1
ATOM 821 O O . TYR A 1 110 ? 14.088 -4.409 -0.276 1.00 96.56 110 TYR A O 1
ATOM 829 N N . LEU A 1 111 ? 12.635 -6.089 -0.062 1.00 96.88 111 LEU A N 1
ATOM 830 C CA . LEU A 1 111 ? 11.464 -5.240 -0.304 1.00 96.88 111 LEU A CA 1
ATOM 831 C C . LEU A 1 111 ? 11.286 -4.162 0.779 1.00 96.88 111 LEU A C 1
ATOM 833 O O . LEU A 1 111 ? 10.916 -3.039 0.453 1.00 96.88 111 LEU A O 1
ATOM 837 N N . ARG A 1 112 ? 11.567 -4.477 2.051 1.00 96.00 112 ARG A N 1
ATOM 838 C CA . ARG A 1 112 ? 11.544 -3.493 3.146 1.00 96.00 112 ARG A CA 1
ATOM 839 C C . ARG A 1 112 ? 12.634 -2.445 2.989 1.00 96.00 112 ARG A C 1
ATOM 841 O O . ARG A 1 112 ? 12.368 -1.283 3.252 1.00 96.00 112 ARG A O 1
ATOM 848 N N . GLU A 1 113 ? 13.829 -2.835 2.564 1.00 95.44 113 GLU A N 1
ATOM 849 C CA . GLU A 1 113 ? 14.904 -1.892 2.250 1.00 95.44 113 GLU A CA 1
ATOM 850 C C . GLU A 1 113 ? 14.472 -0.922 1.145 1.00 95.44 113 GLU A C 1
ATOM 852 O O . GLU A 1 113 ? 14.528 0.286 1.357 1.00 95.44 113 GLU A O 1
ATOM 857 N N . LEU A 1 114 ? 13.935 -1.436 0.029 1.00 94.56 114 LEU A N 1
ATOM 858 C CA . LEU A 1 114 ? 13.403 -0.599 -1.055 1.00 94.56 114 LEU A CA 1
ATOM 859 C C . LEU A 1 114 ? 12.278 0.333 -0.582 1.00 94.56 114 LEU A C 1
ATOM 861 O O . LEU A 1 114 ? 12.179 1.459 -1.053 1.00 94.56 114 LEU A O 1
ATOM 865 N N . ALA A 1 115 ? 11.443 -0.116 0.357 1.00 94.69 115 ALA A N 1
ATOM 866 C CA . ALA A 1 115 ? 10.360 0.696 0.905 1.00 94.69 115 ALA A CA 1
ATOM 867 C C . ALA A 1 115 ? 10.843 1.791 1.874 1.00 94.69 115 ALA A C 1
ATOM 869 O O . ALA A 1 115 ? 10.083 2.710 2.166 1.00 94.69 115 ALA A O 1
ATOM 870 N N . GLY A 1 116 ? 12.076 1.707 2.389 1.00 94.56 116 GLY A N 1
ATOM 871 C CA . GLY A 1 116 ? 12.526 2.506 3.538 1.00 94.56 116 GLY A CA 1
ATOM 872 C C . GLY A 1 116 ? 12.000 1.987 4.886 1.00 94.56 116 GLY A C 1
ATOM 873 O O . GLY A 1 116 ? 11.977 2.709 5.875 1.00 94.56 116 GLY A O 1
ATOM 874 N N . TRP A 1 117 ? 11.560 0.727 4.946 1.00 95.00 117 TRP A N 1
ATOM 875 C CA . TRP A 1 117 ? 10.920 0.080 6.101 1.00 95.00 117 TRP A CA 1
ATOM 876 C C . TRP A 1 117 ? 11.857 -0.872 6.861 1.00 95.00 117 TRP A C 1
ATOM 878 O O . TRP A 1 117 ? 11.402 -1.740 7.614 1.00 95.00 117 TRP A O 1
ATOM 888 N N . SER A 1 118 ? 13.170 -0.766 6.654 1.00 93.75 118 SER A N 1
ATOM 889 C CA . SER A 1 118 ? 14.173 -1.634 7.291 1.00 93.75 118 SER A CA 1
ATOM 890 C C . SER A 1 118 ? 14.172 -1.530 8.822 1.00 93.75 118 SER A C 1
ATOM 892 O O . SER A 1 118 ? 14.430 -2.526 9.495 1.00 93.75 118 SER A O 1
ATOM 894 N N . GLY A 1 119 ? 13.815 -0.363 9.371 1.00 90.19 119 GLY A N 1
ATOM 895 C CA . GLY A 1 119 ? 13.659 -0.137 10.812 1.00 90.19 119 GLY A CA 1
ATOM 896 C C . GLY A 1 119 ? 12.340 -0.646 11.407 1.00 90.19 119 GLY A C 1
ATOM 897 O O . GLY A 1 119 ? 12.208 -0.706 12.628 1.00 90.19 119 GLY A O 1
ATOM 898 N N . LEU A 1 120 ? 11.358 -1.034 10.582 1.00 90.19 120 LEU A N 1
ATOM 899 C CA . LEU A 1 120 ? 10.075 -1.525 11.086 1.00 90.19 120 LEU A CA 1
ATOM 900 C C . LEU A 1 120 ? 10.215 -2.961 11.622 1.00 90.19 120 LEU A C 1
ATOM 902 O O . LEU A 1 120 ? 10.766 -3.822 10.924 1.00 90.19 120 LEU A O 1
ATOM 906 N N . PRO A 1 121 ? 9.627 -3.288 12.790 1.00 88.06 121 PRO A N 1
ATOM 907 C CA . PRO A 1 121 ? 9.595 -4.657 13.292 1.00 88.06 121 PRO A CA 1
ATOM 908 C C . PRO A 1 121 ? 9.021 -5.636 12.256 1.00 88.06 121 PRO A C 1
ATOM 910 O O . PRO A 1 121 ? 8.008 -5.367 11.601 1.00 88.06 121 PRO A O 1
ATOM 913 N N . LYS A 1 122 ? 9.664 -6.799 12.098 1.00 85.31 122 LYS A N 1
ATOM 914 C CA . LYS A 1 122 ? 9.206 -7.841 11.158 1.00 85.31 122 LYS A CA 1
ATOM 915 C C . LYS A 1 122 ? 7.978 -8.599 11.667 1.00 85.31 122 LYS A C 1
ATOM 917 O O . LYS A 1 122 ? 7.171 -9.055 10.865 1.00 85.31 122 LYS A O 1
ATOM 922 N N . SER A 1 123 ? 7.854 -8.749 12.987 1.00 79.00 123 SER A N 1
ATOM 923 C CA . SER A 1 123 ? 6.799 -9.531 13.639 1.00 79.00 123 SER A CA 1
ATOM 924 C C . SER A 1 123 ? 5.773 -8.637 14.324 1.00 79.00 123 SER A C 1
ATOM 926 O O . SER A 1 123 ? 6.145 -7.711 15.050 1.00 79.00 123 SER A O 1
ATOM 928 N N . THR A 1 124 ? 4.485 -8.961 14.165 1.00 70.88 124 THR A N 1
ATOM 929 C CA . THR A 1 124 ? 3.401 -8.311 14.914 1.00 70.88 124 THR A CA 1
ATOM 930 C C . THR A 1 124 ? 3.379 -8.669 16.399 1.00 70.88 124 THR A C 1
ATOM 932 O O . THR A 1 124 ? 2.908 -7.882 17.206 1.00 70.88 124 THR A O 1
ATOM 935 N N . ALA A 1 125 ? 4.015 -9.760 16.818 1.00 72.25 125 ALA A N 1
ATOM 936 C CA . ALA A 1 125 ? 3.978 -10.176 18.220 1.00 72.25 125 ALA A CA 1
ATOM 937 C C . ALA A 1 125 ? 4.943 -9.408 19.150 1.00 72.25 125 ALA A C 1
ATOM 939 O O . ALA A 1 125 ? 4.755 -9.422 20.359 1.00 72.25 125 ALA A O 1
ATOM 940 N N . ALA A 1 126 ? 5.994 -8.776 18.614 1.00 59.44 126 ALA A N 1
ATOM 941 C CA . ALA A 1 126 ? 7.147 -8.351 19.420 1.00 59.44 126 ALA A CA 1
ATOM 942 C C . ALA A 1 126 ? 7.100 -6.900 19.931 1.00 59.44 126 ALA A C 1
ATOM 944 O O . ALA A 1 126 ? 7.972 -6.500 20.697 1.00 59.44 126 ALA A O 1
ATOM 945 N N . THR A 1 127 ? 6.135 -6.091 19.495 1.00 66.12 127 THR A N 1
ATOM 946 C CA . THR A 1 127 ? 6.105 -4.660 19.829 1.00 66.12 127 THR A CA 1
ATOM 947 C C . THR A 1 127 ? 4.675 -4.226 20.080 1.00 66.12 127 THR A C 1
ATOM 949 O O . THR A 1 127 ? 3.829 -4.309 19.184 1.00 66.12 127 THR A O 1
ATOM 952 N N . THR A 1 128 ? 4.404 -3.779 21.301 1.00 79.19 128 THR A N 1
ATOM 953 C CA . THR A 1 128 ? 3.141 -3.137 21.651 1.00 79.19 128 THR A CA 1
ATOM 954 C C . THR A 1 128 ? 3.023 -1.862 20.822 1.00 79.19 128 THR A C 1
ATOM 956 O O . THR A 1 128 ? 3.942 -1.046 20.813 1.00 79.19 128 THR A O 1
ATOM 959 N N . LEU A 1 129 ? 1.937 -1.727 20.062 1.00 83.50 129 LEU A N 1
ATOM 960 C CA . LEU A 1 129 ? 1.617 -0.473 19.385 1.00 83.50 129 LEU A CA 1
ATOM 961 C C . LEU A 1 129 ? 1.299 0.572 20.458 1.00 83.50 129 LEU A C 1
ATOM 963 O O . LEU A 1 129 ? 0.470 0.305 21.328 1.00 83.50 129 LEU A O 1
ATOM 967 N N . ASP A 1 130 ? 1.960 1.727 20.400 1.00 85.94 130 ASP A N 1
ATOM 968 C CA . ASP A 1 130 ? 1.585 2.871 21.226 1.00 85.94 130 ASP A CA 1
ATOM 969 C C . ASP A 1 130 ? 0.228 3.391 20.745 1.00 85.94 130 ASP A C 1
ATOM 971 O O . ASP A 1 130 ? 0.065 3.802 19.593 1.00 85.94 130 ASP A O 1
ATOM 975 N N . LEU A 1 131 ? -0.760 3.314 21.629 1.00 78.75 131 LEU A N 1
ATOM 976 C CA . LEU A 1 131 ? -2.136 3.666 21.327 1.00 78.75 131 LEU A CA 1
ATOM 977 C C . LEU A 1 131 ? -2.314 5.128 20.987 1.00 78.75 131 LEU A C 1
ATOM 979 O O . LEU A 1 131 ? -3.064 5.441 20.062 1.00 78.75 131 LEU A O 1
ATOM 983 N N . ASP A 1 132 ? -1.621 5.996 21.714 1.00 85.81 132 ASP A N 1
ATOM 984 C CA . ASP A 1 132 ? -1.782 7.435 21.569 1.00 85.81 132 ASP A CA 1
ATOM 985 C C . ASP A 1 132 ? -1.293 7.879 20.185 1.00 85.81 132 ASP A C 1
ATOM 987 O O . ASP A 1 132 ? -1.868 8.775 19.567 1.00 85.81 132 ASP A O 1
ATOM 991 N N . GLN A 1 133 ? -0.301 7.170 19.638 1.00 86.56 133 GLN A N 1
ATOM 992 C CA . GLN A 1 133 ? 0.227 7.409 18.296 1.00 86.56 133 GLN A CA 1
ATOM 993 C C . GLN A 1 133 ? -0.526 6.653 17.190 1.00 86.56 133 GLN A C 1
ATOM 995 O O . GLN A 1 133 ? -0.594 7.121 16.052 1.00 86.56 133 GLN A O 1
ATOM 1000 N N . ALA A 1 134 ? -1.070 5.469 17.482 1.00 87.31 134 ALA A N 1
ATOM 1001 C CA . ALA A 1 134 ? -1.771 4.644 16.496 1.00 87.31 134 ALA A CA 1
ATOM 1002 C C . ALA A 1 134 ? -3.215 5.103 16.256 1.00 87.31 134 ALA A C 1
ATOM 1004 O O . ALA A 1 134 ? -3.740 4.956 15.151 1.00 87.31 134 ALA A O 1
ATOM 1005 N N . HIS A 1 135 ? -3.862 5.658 17.281 1.00 89.81 135 HIS A N 1
ATOM 1006 C CA . HIS A 1 135 ? -5.263 6.062 17.248 1.00 89.81 135 HIS A CA 1
ATOM 1007 C C . HIS A 1 135 ? -5.592 7.035 16.095 1.00 89.81 135 HIS A C 1
ATOM 1009 O O . HIS A 1 135 ? -6.509 6.716 15.330 1.00 89.81 135 HIS A O 1
ATOM 1015 N N . PRO A 1 136 ? -4.836 8.131 15.867 1.00 92.19 136 PRO A N 1
ATOM 1016 C CA . PRO A 1 136 ? -5.102 9.045 14.751 1.00 92.19 136 PRO A CA 1
ATOM 1017 C C . PRO A 1 136 ? -4.994 8.388 13.367 1.00 92.19 136 PRO A C 1
ATOM 1019 O O . PRO A 1 136 ? -5.602 8.855 12.410 1.00 92.19 136 PRO A O 1
ATOM 1022 N N . GLN A 1 137 ? -4.238 7.292 13.255 1.00 95.62 137 GLN A N 1
ATOM 1023 C CA . GLN A 1 137 ? -3.980 6.593 11.993 1.00 95.62 137 GLN A CA 1
ATOM 1024 C C . GLN A 1 137 ? -4.984 5.469 11.711 1.00 95.62 137 GLN A C 1
ATOM 1026 O O . GLN A 1 137 ? -4.958 4.884 10.629 1.00 95.62 137 GLN A O 1
ATOM 1031 N N . LEU A 1 138 ? -5.866 5.128 12.659 1.00 97.06 138 LEU A N 1
ATOM 1032 C CA . LEU A 1 138 ? -6.696 3.925 12.567 1.00 97.06 138 LEU A CA 1
ATOM 1033 C C . LEU A 1 138 ? -7.655 3.947 11.375 1.00 97.06 138 LEU A C 1
ATOM 1035 O O . LEU A 1 138 ? -7.767 2.939 10.673 1.00 97.06 138 LEU A O 1
ATOM 1039 N N . ALA A 1 139 ? -8.339 5.065 11.133 1.00 97.62 139 ALA A N 1
ATOM 1040 C CA . ALA A 1 139 ? -9.294 5.174 10.033 1.00 97.62 139 ALA A CA 1
ATOM 1041 C C . ALA A 1 139 ? -8.605 5.032 8.669 1.00 97.62 139 ALA A C 1
ATOM 1043 O O . ALA A 1 139 ? -9.032 4.223 7.841 1.00 97.62 139 ALA A O 1
ATOM 1044 N N . ASP A 1 140 ? -7.503 5.758 8.478 1.00 97.06 140 ASP A N 1
ATOM 1045 C CA . ASP A 1 140 ? -6.765 5.772 7.218 1.00 97.06 140 ASP A CA 1
ATOM 1046 C C . ASP A 1 140 ? -6.061 4.433 6.961 1.00 97.06 140 ASP A C 1
ATOM 1048 O O . ASP A 1 140 ? -6.236 3.824 5.908 1.00 97.06 140 ASP A O 1
ATOM 1052 N N . ALA A 1 141 ? -5.408 3.856 7.978 1.00 97.62 141 ALA A N 1
ATOM 1053 C CA . ALA A 1 141 ? -4.847 2.506 7.903 1.00 97.62 141 ALA A CA 1
ATOM 1054 C C . ALA A 1 141 ? -5.910 1.457 7.526 1.00 97.62 141 ALA A C 1
ATOM 1056 O O . ALA A 1 141 ? -5.641 0.541 6.745 1.00 97.62 141 ALA A O 1
ATOM 1057 N N . THR A 1 142 ? -7.134 1.593 8.047 1.00 98.38 142 THR A N 1
ATOM 1058 C CA . THR A 1 142 ? -8.251 0.689 7.727 1.00 98.38 142 THR A CA 1
ATOM 1059 C C . THR A 1 142 ? -8.696 0.817 6.271 1.00 98.38 142 THR A C 1
ATOM 1061 O O . THR A 1 142 ? -9.018 -0.193 5.643 1.00 98.38 142 THR A O 1
ATOM 1064 N N . ALA A 1 143 ? -8.712 2.026 5.713 1.00 98.12 143 ALA A N 1
ATOM 1065 C CA . ALA A 1 143 ? -9.039 2.240 4.306 1.00 98.12 143 ALA A CA 1
ATOM 1066 C C . ALA A 1 143 ? -7.902 1.742 3.391 1.00 98.12 143 ALA A C 1
ATOM 1068 O O . ALA A 1 143 ? -8.147 1.035 2.404 1.00 98.12 143 ALA A O 1
ATOM 1069 N N . ALA A 1 144 ? -6.653 2.003 3.784 1.00 97.69 144 ALA A N 1
ATOM 1070 C CA . ALA A 1 144 ? -5.450 1.651 3.043 1.00 97.69 144 ALA A CA 1
ATOM 1071 C C . ALA A 1 144 ? -5.279 0.140 2.844 1.00 97.69 144 ALA A C 1
ATOM 1073 O O . ALA A 1 144 ? -4.909 -0.287 1.747 1.00 97.69 144 ALA A O 1
ATOM 1074 N N . ILE A 1 145 ? -5.614 -0.705 3.837 1.00 98.12 145 ILE A N 1
ATOM 1075 C CA . ILE A 1 145 ? -5.477 -2.171 3.687 1.00 98.12 145 ILE A CA 1
ATOM 1076 C C . ILE A 1 145 ? -6.294 -2.752 2.526 1.00 98.12 145 ILE A C 1
ATOM 1078 O O . ILE A 1 145 ? -5.977 -3.841 2.045 1.00 98.12 145 ILE A O 1
ATOM 1082 N N . VAL A 1 146 ? -7.323 -2.042 2.064 1.00 97.69 146 VAL A N 1
ATOM 1083 C CA . VAL A 1 146 ? -8.181 -2.423 0.932 1.00 97.69 146 VAL A CA 1
ATOM 1084 C C . VAL A 1 146 ? -8.099 -1.420 -0.227 1.00 97.69 146 VAL A C 1
ATOM 1086 O O . VAL A 1 146 ? -8.932 -1.461 -1.124 1.00 97.69 146 VAL A O 1
ATOM 1089 N N . ALA A 1 147 ? -7.078 -0.553 -0.230 1.00 96.12 147 ALA A N 1
ATOM 1090 C CA . ALA A 1 147 ? -6.822 0.484 -1.235 1.00 96.12 147 ALA A CA 1
ATOM 1091 C C . ALA A 1 147 ? -8.040 1.379 -1.540 1.00 96.12 147 ALA A C 1
ATOM 1093 O O . ALA A 1 147 ? -8.320 1.704 -2.694 1.00 96.12 147 ALA A O 1
ATOM 1094 N N . HIS A 1 148 ? -8.773 1.769 -0.497 1.00 96.44 148 HIS A N 1
ATOM 1095 C CA . HIS A 1 148 ? -9.840 2.760 -0.586 1.00 96.44 148 HIS A CA 1
ATOM 1096 C C . HIS A 1 148 ? -9.369 4.102 -0.025 1.00 96.44 148 HIS A C 1
ATOM 1098 O O . HIS A 1 148 ? -8.615 4.135 0.937 1.00 96.44 148 HIS A O 1
ATOM 1104 N N . ALA A 1 149 ? -9.877 5.202 -0.587 1.00 94.56 149 ALA A N 1
ATOM 1105 C CA . ALA A 1 149 ? -9.545 6.553 -0.129 1.00 94.56 149 ALA A CA 1
ATOM 1106 C C . ALA A 1 149 ? -10.124 6.899 1.255 1.00 94.56 149 ALA A C 1
ATOM 1108 O O . ALA A 1 149 ? -9.630 7.794 1.924 1.00 94.56 149 ALA A O 1
ATOM 1109 N N . ASN A 1 150 ? -11.221 6.251 1.664 1.00 96.50 150 ASN A N 1
ATOM 1110 C CA . ASN A 1 150 ? -11.843 6.452 2.972 1.00 96.50 150 ASN A CA 1
ATOM 1111 C C . ASN A 1 150 ? -12.806 5.306 3.322 1.00 96.50 150 ASN A C 1
ATOM 1113 O O . ASN A 1 150 ? -13.052 4.388 2.532 1.00 96.50 150 ASN A O 1
ATOM 1117 N N . LEU A 1 151 ? -13.397 5.396 4.514 1.00 97.44 151 LEU A N 1
ATOM 1118 C CA . LEU A 1 151 ? -14.358 4.439 5.052 1.00 97.44 151 LEU A CA 1
ATOM 1119 C C . LEU A 1 151 ? -15.823 4.817 4.773 1.00 97.44 151 LEU A C 1
ATOM 1121 O O . LEU A 1 151 ? -16.683 4.406 5.536 1.00 97.44 151 LEU A O 1
ATOM 1125 N N . SER A 1 152 ? -16.171 5.566 3.723 1.00 95.88 152 SER A N 1
ATOM 1126 C CA . SER A 1 152 ? -17.586 5.942 3.475 1.00 95.88 152 SER A CA 1
ATOM 1127 C C . SER A 1 152 ? -18.392 4.861 2.731 1.00 95.88 152 SER A C 1
ATOM 1129 O O . SER A 1 152 ? -19.612 4.756 2.864 1.00 95.88 152 SER A O 1
ATOM 1131 N N . SER A 1 153 ? -17.721 3.999 1.961 1.00 95.19 153 SER A N 1
ATOM 1132 C CA . SER A 1 153 ? -18.374 3.024 1.079 1.00 95.19 153 SER A CA 1
ATOM 1133 C C . SER A 1 153 ? -18.887 1.770 1.811 1.00 95.19 153 SER A C 1
ATOM 1135 O O . SER A 1 153 ? -18.359 1.336 2.839 1.00 95.19 153 SER A O 1
ATOM 1137 N N . LYS A 1 154 ? -19.932 1.140 1.258 1.00 96.44 154 LYS A N 1
ATOM 1138 C CA . LYS A 1 154 ? -20.497 -0.142 1.726 1.00 96.44 154 LYS A CA 1
ATOM 1139 C C . LYS A 1 154 ? -19.869 -1.367 1.045 1.00 96.44 154 LYS A C 1
ATOM 1141 O O . LYS A 1 154 ? -20.439 -2.453 1.120 1.00 96.44 154 LYS A O 1
ATOM 1146 N N . HIS A 1 155 ? -18.725 -1.203 0.377 1.00 97.31 155 HIS A N 1
ATOM 1147 C CA . HIS A 1 155 ? -18.023 -2.307 -0.278 1.00 97.31 155 HIS A CA 1
ATOM 1148 C C . HIS A 1 155 ? -17.747 -3.462 0.713 1.00 97.31 155 HIS A C 1
ATOM 1150 O O . HIS A 1 155 ? -17.344 -3.181 1.849 1.00 97.31 155 HIS A O 1
ATOM 1156 N N . PRO A 1 156 ? -17.938 -4.741 0.329 1.00 97.00 156 PRO A N 1
ATOM 1157 C CA . PRO A 1 156 ? -17.735 -5.879 1.231 1.00 97.00 156 PRO A CA 1
ATOM 1158 C C . PRO A 1 156 ? -16.358 -5.894 1.908 1.00 97.00 156 PRO A C 1
ATOM 1160 O O . PRO A 1 156 ? -16.271 -6.124 3.115 1.00 97.00 156 PRO A O 1
ATOM 1163 N N . ASP A 1 157 ? -15.299 -5.549 1.174 1.00 96.81 157 ASP A N 1
ATOM 1164 C CA . ASP A 1 157 ? -13.937 -5.514 1.723 1.00 96.81 157 ASP A CA 1
ATOM 1165 C C . ASP A 1 157 ? -13.777 -4.460 2.827 1.00 96.81 157 ASP A C 1
ATOM 1167 O O . ASP A 1 157 ? -13.131 -4.721 3.841 1.00 96.81 157 ASP A O 1
ATOM 1171 N N . LEU A 1 158 ? -14.438 -3.302 2.699 1.00 97.94 158 LEU A N 1
ATOM 1172 C CA . LEU A 1 158 ? -14.450 -2.272 3.743 1.00 97.94 158 LEU A CA 1
ATOM 1173 C C . LEU A 1 158 ? -15.222 -2.717 4.986 1.00 97.94 15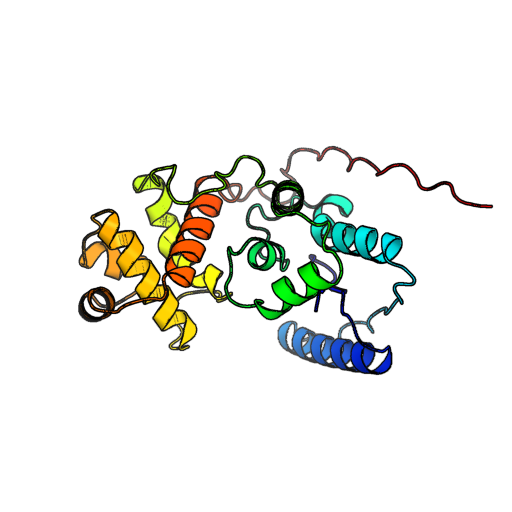8 LEU A C 1
ATOM 1175 O O . LEU A 1 158 ? -14.881 -2.325 6.098 1.00 97.94 158 LEU A O 1
ATOM 1179 N N . VAL A 1 159 ? -16.266 -3.536 4.838 1.00 97.81 159 VAL A N 1
ATOM 1180 C CA . VAL A 1 159 ? -16.970 -4.115 5.996 1.00 97.81 159 VAL A CA 1
ATOM 1181 C C . VAL A 1 159 ? -16.033 -5.041 6.774 1.00 97.81 159 VAL A C 1
ATOM 1183 O O . VAL A 1 159 ? -15.961 -4.946 8.000 1.00 97.81 159 VAL A O 1
ATOM 1186 N N . VAL A 1 160 ? -15.271 -5.883 6.070 1.00 98.00 160 VAL A N 1
ATOM 1187 C CA . VAL A 1 160 ? -14.266 -6.769 6.679 1.00 98.00 160 VAL A CA 1
ATOM 1188 C C . VAL A 1 160 ? -13.133 -5.962 7.324 1.00 98.00 160 VAL A C 1
ATOM 1190 O O . VAL A 1 160 ? -12.747 -6.258 8.457 1.00 98.00 160 VAL A O 1
ATOM 1193 N N . ALA A 1 161 ? -12.641 -4.919 6.650 1.00 98.12 161 ALA A N 1
ATOM 1194 C CA . ALA A 1 161 ? -11.601 -4.026 7.160 1.00 98.12 161 ALA A CA 1
ATOM 1195 C C . ALA A 1 161 ? -12.032 -3.314 8.453 1.00 98.12 161 ALA A C 1
ATOM 1197 O O . ALA A 1 161 ? -11.319 -3.377 9.453 1.00 98.12 161 ALA A O 1
ATOM 1198 N N . ARG A 1 162 ? -13.237 -2.727 8.485 1.00 98.56 162 ARG A N 1
ATOM 1199 C CA . ARG A 1 162 ? -13.806 -2.116 9.701 1.00 98.56 162 ARG A CA 1
ATOM 1200 C C . ARG A 1 162 ? -13.959 -3.128 10.836 1.00 98.56 162 ARG A C 1
ATOM 1202 O O . ARG A 1 162 ? -13.709 -2.790 11.988 1.00 98.56 162 ARG A O 1
ATOM 1209 N N . GLY A 1 163 ? -14.354 -4.366 10.526 1.00 98.38 163 GLY A N 1
ATOM 1210 C CA . GLY A 1 163 ? -14.385 -5.456 11.504 1.00 98.38 163 GLY A CA 1
ATOM 1211 C C . GLY A 1 163 ? -13.009 -5.686 12.132 1.00 98.38 163 GLY A C 1
ATOM 1212 O O . GLY A 1 163 ? -12.879 -5.662 13.353 1.00 98.38 163 GLY A O 1
ATOM 1213 N N . ALA A 1 164 ? -11.964 -5.817 11.310 1.00 98.12 164 ALA A N 1
ATOM 1214 C CA . ALA A 1 164 ? -10.591 -5.937 11.802 1.00 98.12 164 ALA A CA 1
ATOM 1215 C C . ALA A 1 164 ? -10.166 -4.726 12.652 1.00 98.12 164 ALA A C 1
ATOM 1217 O O . ALA A 1 164 ? -9.585 -4.920 13.717 1.00 98.12 164 ALA A O 1
ATOM 1218 N N . ALA A 1 165 ? -10.522 -3.505 12.243 1.00 98.00 165 ALA A N 1
ATOM 1219 C CA . ALA A 1 165 ? -10.226 -2.283 12.992 1.00 98.00 165 ALA A CA 1
ATOM 1220 C C . ALA A 1 165 ? -10.870 -2.261 14.377 1.00 98.00 165 ALA A C 1
ATOM 1222 O O . ALA A 1 165 ? -10.191 -1.983 15.363 1.00 98.00 165 ALA A O 1
ATOM 1223 N N . VAL A 1 166 ? -12.149 -2.635 14.479 1.00 98.12 166 VAL A N 1
ATOM 1224 C CA . VAL A 1 166 ? -12.847 -2.742 15.768 1.00 98.12 166 VAL A CA 1
ATOM 1225 C C . VAL A 1 166 ? -12.179 -3.779 16.673 1.00 98.12 166 VAL A C 1
ATOM 1227 O O . VAL A 1 166 ? -12.042 -3.528 17.871 1.00 98.12 166 VAL A O 1
ATOM 1230 N N . HIS A 1 167 ? -11.738 -4.918 16.131 1.00 97.31 167 HIS A N 1
ATOM 1231 C CA . HIS A 1 167 ? -11.048 -5.952 16.911 1.00 97.31 167 HIS A CA 1
ATOM 1232 C C . HIS A 1 167 ? -9.683 -5.482 17.417 1.00 97.31 167 HIS A C 1
ATOM 1234 O O . HIS A 1 167 ? -9.412 -5.590 18.613 1.00 97.31 167 HIS A O 1
ATOM 1240 N N . VAL A 1 168 ? -8.860 -4.919 16.529 1.00 95.38 168 VAL A N 1
ATOM 1241 C CA . VAL A 1 168 ? -7.541 -4.372 16.872 1.00 95.38 168 VAL A CA 1
ATOM 1242 C C . VAL A 1 168 ? -7.691 -3.292 17.945 1.00 95.38 168 VAL A C 1
ATOM 1244 O O . VAL A 1 168 ? -7.126 -3.414 19.027 1.00 95.38 168 VAL A O 1
ATOM 1247 N N . ALA A 1 169 ? -8.552 -2.302 17.726 1.00 95.62 169 ALA A N 1
ATOM 1248 C CA . ALA A 1 169 ? -8.787 -1.220 18.676 1.00 95.62 169 ALA A CA 1
ATOM 1249 C C . ALA A 1 169 ? -9.381 -1.676 20.020 1.00 95.62 169 ALA A C 1
ATOM 1251 O O . ALA A 1 169 ? -9.007 -1.156 21.069 1.00 95.62 169 ALA A O 1
ATOM 1252 N N . THR A 1 170 ? -10.287 -2.661 20.016 1.00 94.94 170 THR A N 1
ATOM 1253 C CA . THR A 1 170 ? -10.848 -3.208 21.265 1.00 94.94 170 THR A CA 1
ATOM 1254 C C . THR A 1 170 ? -9.778 -3.948 22.068 1.00 94.94 170 THR A C 1
ATOM 1256 O O . THR A 1 170 ? -9.772 -3.840 23.291 1.00 94.94 170 THR A O 1
ATOM 1259 N N . SER A 1 171 ? -8.848 -4.654 21.409 1.00 92.31 171 SER A N 1
ATOM 1260 C CA . SER A 1 171 ? -7.718 -5.306 22.096 1.00 92.31 171 SER A CA 1
ATOM 1261 C C . SER A 1 171 ? -6.801 -4.310 22.810 1.00 92.31 171 SER A C 1
ATOM 1263 O O . SER A 1 171 ? -6.124 -4.663 23.771 1.00 92.31 171 SER A O 1
ATOM 1265 N N . PHE A 1 172 ? -6.858 -3.051 22.385 1.00 89.81 172 PHE A N 1
ATOM 1266 C CA . PHE A 1 172 ? -6.163 -1.936 22.994 1.00 89.81 172 PHE A CA 1
ATOM 1267 C C . PHE A 1 172 ? -7.014 -1.121 23.988 1.00 89.81 172 PHE A C 1
ATOM 1269 O O . PHE A 1 172 ? -6.574 -0.093 24.488 1.00 89.81 172 PHE A O 1
ATOM 1276 N N . GLY A 1 173 ? -8.241 -1.548 24.295 1.00 93.38 173 GLY A N 1
ATOM 1277 C CA . GLY A 1 173 ? -9.081 -0.893 25.303 1.00 93.38 173 GLY A CA 1
ATOM 1278 C C . GLY A 1 173 ? -9.846 0.347 24.828 1.00 93.38 173 GLY A C 1
ATOM 1279 O O . GLY A 1 173 ? -10.443 1.035 25.658 1.00 93.38 173 GLY A O 1
ATOM 1280 N N . LEU A 1 174 ? -9.900 0.632 23.520 1.00 95.44 174 LEU A N 1
ATOM 1281 C CA . LEU A 1 174 ? -10.705 1.744 23.002 1.00 95.44 174 LEU A CA 1
ATOM 1282 C C . LEU A 1 174 ? -12.205 1.518 23.252 1.00 95.44 174 LEU A C 1
ATOM 1284 O O . LEU A 1 174 ? -12.766 0.444 23.000 1.00 95.44 174 LEU A O 1
ATOM 1288 N N . SER A 1 175 ? -12.875 2.568 23.734 1.00 96.56 175 SER A N 1
ATOM 1289 C CA . SER A 1 175 ? -14.312 2.529 24.003 1.00 96.56 175 SER A CA 1
ATOM 1290 C C . SER A 1 175 ? -15.126 2.446 22.706 1.00 96.56 175 SER A C 1
ATOM 1292 O O . SER A 1 175 ? -14.682 2.839 21.628 1.00 96.56 175 SER A O 1
ATOM 1294 N N . THR A 1 176 ? -16.367 1.960 22.801 1.00 98.12 176 THR A N 1
ATOM 1295 C CA . THR A 1 176 ? -17.292 1.915 21.653 1.00 98.12 176 THR A CA 1
ATOM 1296 C C . THR A 1 176 ? -17.562 3.304 21.068 1.00 98.12 176 THR A C 1
ATOM 1298 O O . THR A 1 176 ? -17.752 3.417 19.862 1.00 98.12 176 THR A O 1
ATOM 1301 N N . ILE A 1 177 ? -17.612 4.338 21.915 1.00 98.06 177 ILE A N 1
ATOM 1302 C CA . ILE A 1 177 ? -17.897 5.717 21.496 1.00 98.06 177 ILE A CA 1
ATOM 1303 C C . ILE A 1 177 ? -16.695 6.287 20.741 1.00 98.06 177 ILE A C 1
ATOM 1305 O O . ILE A 1 177 ? -16.875 6.776 19.634 1.00 98.06 177 ILE A O 1
ATOM 1309 N N . ALA A 1 178 ? -15.482 6.121 21.279 1.00 97.00 178 ALA A N 1
ATOM 1310 C CA . ALA A 1 178 ? -14.261 6.540 20.592 1.00 97.00 178 ALA A CA 1
ATOM 1311 C C . ALA A 1 178 ? -14.132 5.840 19.230 1.00 97.00 178 ALA A C 1
ATOM 1313 O O . ALA A 1 178 ? -13.924 6.484 18.212 1.00 97.00 178 ALA A O 1
ATOM 1314 N N . LEU A 1 179 ? -14.359 4.523 19.178 1.00 97.31 179 LEU A N 1
ATOM 1315 C CA . LEU A 1 179 ? -14.326 3.769 17.920 1.00 97.31 179 LEU A CA 1
ATOM 1316 C C . LEU A 1 179 ? -15.353 4.231 16.887 1.00 97.31 179 LEU A C 1
ATOM 1318 O O . LEU A 1 179 ? -15.070 4.195 15.691 1.00 97.31 179 LEU A O 1
ATOM 1322 N N . ALA A 1 180 ? -16.546 4.603 17.343 1.00 97.81 180 ALA A N 1
ATOM 1323 C CA . ALA A 1 180 ? -17.596 5.136 16.488 1.00 97.81 180 ALA A CA 1
ATOM 1324 C C . ALA A 1 180 ? -17.158 6.460 15.848 1.00 97.81 180 ALA A C 1
ATOM 1326 O O . ALA A 1 180 ? -17.308 6.624 14.644 1.00 97.81 180 ALA A O 1
ATOM 1327 N N . GLU A 1 181 ? -16.555 7.349 16.632 1.00 97.44 181 GLU A N 1
ATOM 1328 C CA . GLU A 1 181 ? -16.023 8.624 16.153 1.00 97.44 181 GLU A CA 1
ATOM 1329 C C . GLU A 1 181 ? -14.871 8.429 15.156 1.00 97.44 181 GLU A C 1
ATOM 1331 O O . GLU A 1 181 ? -14.949 8.910 14.030 1.00 97.44 181 GLU A O 1
ATOM 1336 N N . ILE A 1 182 ? -13.852 7.644 15.518 1.00 96.62 182 ILE A N 1
ATOM 1337 C CA . ILE A 1 182 ? -12.652 7.427 14.691 1.00 96.62 182 ILE A CA 1
ATOM 1338 C C . ILE A 1 182 ? -12.991 6.834 13.329 1.00 96.62 182 ILE A C 1
ATOM 1340 O O . ILE A 1 182 ? -12.463 7.254 12.306 1.00 96.62 182 ILE A O 1
ATOM 1344 N N . LEU A 1 183 ? -13.824 5.793 13.322 1.00 97.06 183 LEU A N 1
ATOM 1345 C CA . LEU A 1 183 ? -14.115 5.026 12.113 1.00 97.06 183 LEU A CA 1
ATOM 1346 C C . LEU A 1 183 ? -15.278 5.615 11.305 1.00 97.06 183 LEU A C 1
ATOM 1348 O O . LEU A 1 183 ? -15.659 5.004 10.304 1.00 97.06 183 LEU A O 1
ATOM 1352 N N . ASP A 1 184 ? -15.847 6.740 11.752 1.00 96.81 184 ASP A N 1
ATOM 1353 C CA . ASP A 1 184 ? -17.073 7.343 11.221 1.00 96.81 184 ASP A CA 1
ATOM 1354 C C . ASP A 1 184 ? -18.225 6.321 11.133 1.00 96.81 184 ASP A C 1
ATOM 1356 O O . ASP A 1 184 ? -18.814 6.032 10.088 1.00 96.81 184 ASP A O 1
ATOM 1360 N N . LEU A 1 185 ? -18.504 5.669 12.266 1.00 97.62 185 LEU A N 1
ATOM 1361 C CA . LEU A 1 185 ? -19.523 4.633 12.410 1.00 97.62 185 LEU A CA 1
ATOM 1362 C C . LEU A 1 185 ? -20.503 4.968 13.526 1.00 97.62 185 LEU A C 1
ATOM 1364 O O . LEU A 1 185 ? -20.190 5.594 14.527 1.00 97.62 185 LEU A O 1
ATOM 1368 N N . THR A 1 186 ? -21.707 4.414 13.428 1.00 98.12 186 THR A N 1
ATOM 1369 C CA . THR A 1 186 ? -22.640 4.429 14.561 1.00 98.12 186 THR A CA 1
ATOM 1370 C C . THR A 1 186 ? -22.164 3.496 15.693 1.00 98.12 186 THR A C 1
ATOM 1372 O O . THR A 1 186 ? -21.682 2.388 15.418 1.00 98.12 186 THR A O 1
ATOM 1375 N N . PRO A 1 187 ? -22.405 3.827 16.980 1.00 98.50 187 PRO A N 1
ATOM 1376 C CA . PRO A 1 187 ? -22.089 2.932 18.103 1.00 98.50 187 PRO A CA 1
ATOM 1377 C C . PRO A 1 187 ? -22.778 1.559 18.028 1.00 98.50 187 PRO A C 1
ATOM 1379 O O . PRO A 1 187 ? -22.275 0.562 18.549 1.00 98.50 187 PRO A O 1
ATOM 1382 N N . SER A 1 188 ? -23.952 1.470 17.390 1.00 98.44 188 SER A N 1
ATOM 1383 C CA . SER A 1 188 ? -24.628 0.192 17.120 1.00 98.44 188 SER A CA 1
ATOM 1384 C C . SER A 1 188 ? -23.855 -0.661 16.110 1.00 98.44 188 SER A C 1
ATOM 1386 O O . SER A 1 188 ? -23.728 -1.870 16.303 1.00 98.44 188 SER A O 1
ATOM 1388 N N . THR A 1 189 ? -23.275 -0.042 15.079 1.00 98.31 189 THR A N 1
ATOM 1389 C CA . THR A 1 189 ? -22.429 -0.734 14.099 1.00 98.31 189 THR A CA 1
ATOM 1390 C C . THR A 1 189 ? -21.137 -1.236 14.731 1.00 98.31 189 THR A C 1
ATOM 1392 O O . THR A 1 189 ? -20.782 -2.390 14.501 1.00 98.31 189 THR A O 1
ATOM 1395 N N . VAL A 1 190 ? -20.486 -0.439 15.584 1.00 98.50 190 VAL A N 1
ATOM 1396 C CA . VAL A 1 190 ? -19.288 -0.874 16.325 1.00 98.50 190 VAL A CA 1
ATOM 1397 C C . VAL A 1 190 ? -19.598 -2.086 17.206 1.00 98.50 190 VAL A C 1
ATOM 1399 O O . VAL A 1 190 ? -18.887 -3.087 17.140 1.00 98.50 190 VAL A O 1
ATOM 1402 N N . ARG A 1 191 ? -20.698 -2.053 17.976 1.00 98.38 191 ARG A N 1
ATOM 1403 C CA . ARG A 1 191 ? -21.131 -3.202 18.797 1.00 98.38 191 ARG A CA 1
ATOM 1404 C C . ARG A 1 191 ? -21.356 -4.458 17.961 1.00 98.38 191 ARG A C 1
ATOM 1406 O O . ARG A 1 191 ? -20.892 -5.525 18.339 1.00 98.38 191 ARG A O 1
ATOM 1413 N N . ARG A 1 192 ? -22.013 -4.331 16.805 1.00 98.31 192 ARG A N 1
ATOM 1414 C CA . ARG A 1 192 ? -22.214 -5.453 15.877 1.00 98.31 192 ARG A CA 1
ATOM 1415 C C . ARG A 1 192 ? -20.884 -6.005 15.354 1.00 98.31 192 ARG A C 1
ATOM 1417 O O . ARG A 1 192 ? -20.695 -7.215 15.354 1.00 98.31 192 ARG A O 1
ATOM 1424 N N . LEU A 1 193 ? -19.967 -5.135 14.925 1.00 98.19 193 LEU A N 1
ATOM 1425 C CA . LEU A 1 193 ? -18.659 -5.536 14.394 1.00 98.19 193 LEU A CA 1
ATOM 1426 C C . LEU A 1 193 ? -17.753 -6.169 15.456 1.00 98.19 193 LEU A C 1
ATOM 1428 O O . LEU A 1 193 ? -16.983 -7.059 15.118 1.00 98.19 193 LEU A O 1
ATOM 1432 N N . ARG A 1 194 ? -17.887 -5.793 16.733 1.00 97.88 194 ARG A N 1
ATOM 1433 C CA . ARG A 1 194 ? -17.153 -6.421 17.846 1.00 97.88 194 ARG A CA 1
ATOM 1434 C C . ARG A 1 194 ? -17.469 -7.913 18.014 1.00 97.88 194 ARG A C 1
ATOM 1436 O O . ARG A 1 194 ? -16.651 -8.652 18.546 1.00 97.88 194 ARG A O 1
ATOM 1443 N N . HIS A 1 195 ? -18.647 -8.350 17.573 1.00 97.31 195 HIS A N 1
ATOM 1444 C CA . HIS A 1 195 ? -19.049 -9.759 17.581 1.00 97.31 195 HIS A CA 1
ATOM 1445 C C . HIS A 1 195 ? -18.777 -10.473 16.250 1.00 97.31 195 HIS A C 1
ATOM 1447 O O . HIS A 1 195 ? -19.148 -11.635 16.092 1.00 97.31 195 HIS A O 1
ATOM 1453 N N . SER A 1 196 ? -18.167 -9.792 15.277 1.00 96.75 196 SER A N 1
ATOM 1454 C CA . SER A 1 196 ? -17.736 -10.435 14.037 1.00 96.75 196 SER A CA 1
ATOM 1455 C C . SER A 1 196 ? -16.472 -11.276 14.266 1.00 96.75 196 SER A C 1
ATOM 1457 O O . SER A 1 196 ? -15.873 -11.248 15.337 1.00 96.75 196 SER A O 1
ATOM 1459 N N . ASN A 1 197 ? -16.073 -12.064 13.269 1.00 97.00 197 ASN A N 1
ATOM 1460 C CA . ASN A 1 197 ? -14.818 -12.812 13.303 1.00 97.00 197 ASN A CA 1
ATOM 1461 C C . ASN A 1 197 ? -13.990 -12.455 12.060 1.00 97.00 197 ASN A C 1
ATOM 1463 O O . ASN A 1 197 ? -14.024 -13.195 11.070 1.00 97.00 197 ASN A O 1
ATOM 1467 N N . PRO A 1 198 ? -13.329 -11.281 12.041 1.00 97.19 198 PRO A N 1
ATOM 1468 C CA . PRO A 1 198 ? -12.554 -10.861 10.885 1.00 97.19 198 PRO A CA 1
ATOM 1469 C C . PRO A 1 198 ? -11.396 -11.844 10.645 1.00 97.19 198 PRO A C 1
ATOM 1471 O O . PRO A 1 198 ? -10.789 -12.332 11.603 1.00 97.19 198 PRO A O 1
ATOM 1474 N N . PRO A 1 199 ? -11.040 -12.141 9.382 1.00 97.62 199 PRO A N 1
ATOM 1475 C CA . PRO A 1 199 ? -9.945 -13.055 9.092 1.00 97.62 199 PRO A CA 1
ATOM 1476 C C . PRO A 1 199 ? -8.637 -12.598 9.748 1.00 97.62 199 PRO A C 1
ATOM 1478 O O . PRO A 1 199 ? -8.252 -11.433 9.645 1.00 97.62 199 PRO A O 1
ATOM 1481 N N . ALA A 1 200 ? -7.886 -13.532 10.339 1.00 95.88 200 ALA A N 1
ATOM 1482 C CA . ALA A 1 200 ? -6.614 -13.226 11.007 1.00 95.88 200 ALA A CA 1
ATOM 1483 C C . ALA A 1 200 ? -5.594 -12.529 10.085 1.00 95.88 200 ALA A C 1
ATOM 1485 O O . ALA A 1 200 ? -4.755 -11.755 10.539 1.00 95.88 200 ALA A O 1
ATOM 1486 N N . ARG A 1 201 ? -5.667 -12.787 8.772 1.00 95.88 201 ARG A N 1
ATOM 1487 C CA . ARG A 1 201 ? -4.856 -12.079 7.775 1.00 95.88 201 ARG A CA 1
ATOM 1488 C C . ARG A 1 201 ? -5.187 -10.584 7.733 1.00 95.88 201 ARG A C 1
ATOM 1490 O O . ARG A 1 201 ? -4.260 -9.790 7.702 1.00 95.88 201 ARG A O 1
ATOM 1497 N N . THR A 1 202 ? -6.466 -10.215 7.763 1.00 97.56 202 THR A N 1
ATOM 1498 C CA . THR A 1 202 ? -6.914 -8.816 7.743 1.00 97.56 202 THR A CA 1
ATOM 1499 C C . THR A 1 202 ? -6.426 -8.067 8.980 1.00 97.56 202 THR A C 1
ATOM 1501 O O . THR A 1 202 ? -5.899 -6.969 8.842 1.00 97.56 202 THR A O 1
ATOM 1504 N N . ILE A 1 203 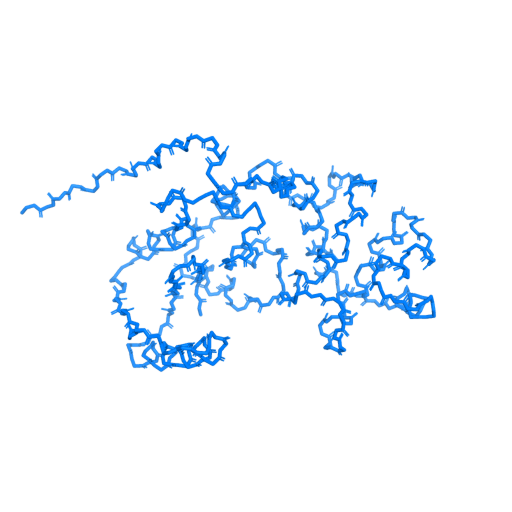? -6.516 -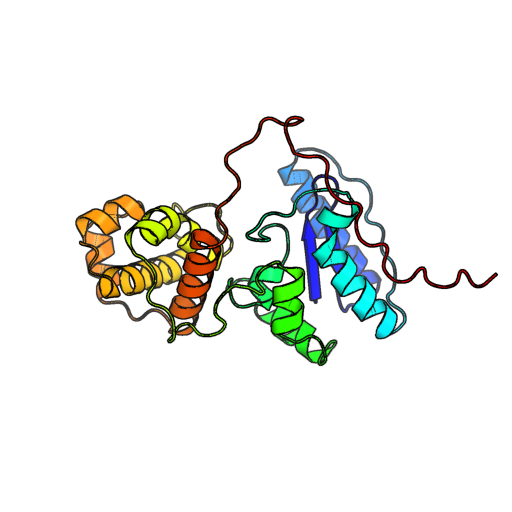8.690 10.164 1.00 96.62 203 ILE A N 1
ATOM 1505 C CA . ILE A 1 203 ? -5.976 -8.130 11.415 1.00 96.62 203 ILE A CA 1
ATOM 1506 C C . ILE A 1 203 ? -4.475 -7.841 11.275 1.00 96.62 203 ILE A C 1
ATOM 1508 O O . ILE A 1 203 ? -4.055 -6.704 11.459 1.00 96.62 203 ILE A O 1
ATOM 1512 N N . ARG A 1 204 ? -3.670 -8.831 10.862 1.00 94.94 204 ARG A N 1
ATOM 1513 C CA . ARG A 1 204 ? -2.213 -8.655 10.704 1.00 94.94 204 ARG A CA 1
ATOM 1514 C C . ARG A 1 204 ? -1.843 -7.588 9.675 1.00 94.94 204 ARG A C 1
ATOM 1516 O O . ARG A 1 204 ? -0.869 -6.857 9.854 1.00 94.94 204 ARG A O 1
ATOM 1523 N N . THR A 1 205 ? -2.596 -7.514 8.581 1.00 96.19 205 THR A N 1
ATOM 1524 C CA . THR A 1 205 ? -2.388 -6.504 7.542 1.00 96.19 205 THR A CA 1
ATOM 1525 C C . THR A 1 205 ? -2.691 -5.100 8.079 1.00 96.19 205 THR A C 1
ATOM 1527 O O . THR A 1 205 ? -1.898 -4.190 7.845 1.00 96.19 205 THR A O 1
ATOM 1530 N N . LEU A 1 206 ? -3.747 -4.938 8.885 1.00 97.06 206 LEU A N 1
ATOM 1531 C CA . LEU A 1 206 ? -4.048 -3.674 9.563 1.00 97.06 206 LEU A CA 1
ATOM 1532 C C . LEU A 1 206 ? -2.986 -3.290 10.598 1.00 97.06 206 LEU A C 1
ATOM 1534 O O . LEU A 1 206 ? -2.533 -2.152 10.609 1.00 97.06 206 LEU A O 1
ATOM 1538 N N . GLU A 1 207 ? -2.539 -4.232 11.428 1.00 95.19 207 GLU A N 1
ATOM 1539 C CA . GLU A 1 207 ? -1.442 -4.000 12.380 1.00 95.19 207 GLU A CA 1
ATOM 1540 C C . GLU A 1 207 ? -0.163 -3.536 11.668 1.00 95.19 207 GLU A C 1
ATOM 1542 O O . GLU A 1 207 ? 0.547 -2.663 12.163 1.00 95.19 207 GLU A O 1
ATOM 1547 N N . THR A 1 208 ? 0.123 -4.100 10.491 1.00 94.44 208 THR A N 1
ATOM 1548 C CA . THR A 1 208 ? 1.272 -3.696 9.669 1.00 94.44 208 THR A CA 1
ATOM 1549 C C . THR A 1 208 ? 1.121 -2.256 9.171 1.00 94.44 208 THR A C 1
ATOM 1551 O O . THR A 1 208 ? 2.067 -1.482 9.303 1.00 94.44 208 THR A O 1
ATOM 1554 N N . GLN A 1 209 ? -0.058 -1.881 8.659 1.00 96.31 209 GLN A N 1
ATOM 1555 C CA . GLN A 1 209 ? -0.354 -0.507 8.229 1.00 96.31 209 GLN A CA 1
ATOM 1556 C C . GLN A 1 209 ? -0.255 0.495 9.379 1.00 96.31 209 GLN A C 1
ATOM 1558 O O . GLN A 1 209 ? 0.429 1.505 9.245 1.00 96.31 209 GLN A O 1
ATOM 1563 N N . LEU A 1 210 ? -0.872 0.192 10.524 1.00 95.75 210 LEU A N 1
ATOM 1564 C CA . LEU A 1 210 ? -0.815 1.041 11.715 1.00 95.75 210 LEU A CA 1
ATOM 1565 C C . LEU A 1 210 ? 0.629 1.317 12.134 1.00 95.75 210 LEU A C 1
ATOM 1567 O O . LEU A 1 210 ? 1.011 2.465 12.316 1.00 95.75 210 LEU A O 1
ATOM 1571 N N . ARG A 1 211 ? 1.466 0.279 12.216 1.00 93.31 211 ARG A N 1
ATOM 1572 C CA . ARG A 1 211 ? 2.879 0.444 12.592 1.00 93.31 211 ARG A CA 1
ATOM 1573 C C . ARG A 1 211 ? 3.664 1.279 11.612 1.00 93.31 211 ARG A C 1
ATOM 1575 O O . ARG A 1 211 ? 4.435 2.127 12.040 1.00 93.31 211 ARG A O 1
ATOM 1582 N N . MET A 1 212 ? 3.502 0.998 10.323 1.00 95.00 212 MET A N 1
ATOM 1583 C CA . MET A 1 212 ? 4.152 1.767 9.272 1.00 95.00 212 MET A CA 1
ATOM 1584 C C . MET A 1 212 ? 3.784 3.244 9.411 1.00 95.00 212 MET A C 1
ATOM 1586 O O . MET A 1 212 ? 4.675 4.076 9.481 1.00 95.00 212 MET A O 1
ATOM 1590 N N . ARG A 1 213 ? 2.495 3.556 9.549 1.00 95.12 213 ARG A N 1
ATOM 1591 C CA . ARG A 1 213 ? 1.985 4.931 9.626 1.00 95.12 213 ARG A CA 1
ATOM 1592 C C . ARG A 1 213 ? 2.399 5.657 10.902 1.00 95.12 213 ARG A C 1
ATOM 1594 O O . ARG A 1 213 ? 2.713 6.839 10.853 1.00 95.12 213 ARG A O 1
ATOM 1601 N N . THR A 1 214 ? 2.455 4.948 12.026 1.00 93.25 214 THR A N 1
ATOM 1602 C CA . THR A 1 214 ? 2.928 5.492 13.304 1.00 93.25 214 THR A CA 1
ATOM 1603 C C . THR A 1 214 ? 4.436 5.753 13.308 1.00 93.25 214 THR A C 1
ATOM 1605 O O . THR A 1 214 ? 4.875 6.784 13.805 1.00 93.25 214 THR A O 1
ATOM 1608 N N . LEU A 1 215 ? 5.240 4.835 12.764 1.00 92.50 215 LEU A N 1
ATOM 1609 C CA . LEU A 1 215 ? 6.707 4.932 12.802 1.00 92.50 215 LEU A CA 1
ATOM 1610 C C . LEU A 1 215 ? 7.293 5.746 11.644 1.00 92.50 215 LEU A C 1
ATOM 1612 O O . LEU A 1 215 ? 8.426 6.211 11.739 1.00 92.50 215 LEU A O 1
ATOM 1616 N N . LEU A 1 216 ? 6.537 5.901 10.559 1.00 92.88 216 LEU A N 1
ATOM 1617 C CA . LEU A 1 216 ? 6.895 6.667 9.370 1.00 92.88 216 LEU A CA 1
ATOM 1618 C C . LEU A 1 216 ? 5.775 7.679 9.095 1.00 92.88 216 LEU A C 1
ATOM 1620 O O . LEU A 1 216 ? 5.025 7.506 8.132 1.00 92.88 216 LEU A O 1
ATOM 1624 N N . PRO A 1 217 ? 5.588 8.693 9.959 1.00 90.94 217 PRO A N 1
ATOM 1625 C CA . PRO A 1 217 ? 4.570 9.706 9.720 1.00 90.94 217 PRO A CA 1
ATOM 1626 C C . PRO A 1 217 ? 4.855 10.423 8.398 1.00 90.94 217 PRO A C 1
ATOM 1628 O O . PRO A 1 217 ? 6.018 10.594 8.016 1.00 90.94 217 PRO A O 1
ATOM 1631 N N . LEU A 1 218 ? 3.798 10.865 7.711 1.00 88.88 218 LEU A N 1
ATOM 1632 C CA . LEU A 1 218 ? 3.988 11.779 6.591 1.00 88.88 218 LEU A CA 1
ATOM 1633 C C . LEU A 1 218 ? 4.742 13.017 7.091 1.00 88.88 218 LEU A C 1
ATOM 1635 O O . LEU A 1 218 ? 4.449 13.503 8.192 1.00 88.88 218 LEU A O 1
ATOM 1639 N N . PRO A 1 219 ? 5.714 13.526 6.318 1.00 82.50 219 PRO A N 1
ATOM 1640 C CA . PRO A 1 219 ? 6.305 14.813 6.629 1.00 82.50 219 PRO A CA 1
ATOM 1641 C C . PRO A 1 219 ? 5.182 15.850 6.712 1.00 82.50 219 PRO A C 1
ATOM 1643 O O . PRO A 1 219 ? 4.273 15.855 5.882 1.00 82.50 219 PRO A O 1
ATOM 1646 N N . VAL A 1 220 ? 5.228 16.703 7.741 1.00 77.81 220 VAL A N 1
ATOM 1647 C CA . VAL A 1 220 ? 4.334 17.865 7.827 1.00 77.81 220 VAL A CA 1
ATOM 1648 C C . VAL A 1 220 ? 4.480 18.627 6.517 1.00 77.81 220 VAL A C 1
ATOM 1650 O O . VAL A 1 220 ? 5.620 18.871 6.112 1.00 77.81 220 VAL A O 1
ATOM 1653 N N . GLU A 1 221 ? 3.353 18.934 5.862 1.00 69.56 221 GLU A N 1
ATOM 1654 C CA . GLU A 1 221 ? 3.318 19.619 4.567 1.00 69.56 221 GLU A CA 1
ATOM 1655 C C . GLU A 1 221 ? 4.317 20.774 4.578 1.00 69.56 221 GLU A C 1
ATOM 1657 O O . GLU A 1 221 ? 4.125 21.799 5.231 1.00 69.56 221 GLU A O 1
ATOM 1662 N N . THR A 1 222 ? 5.440 20.559 3.903 1.00 62.25 222 THR A N 1
ATOM 1663 C CA . THR A 1 222 ? 6.425 21.600 3.662 1.00 62.25 222 THR A CA 1
ATOM 1664 C C . THR A 1 222 ? 5.997 22.243 2.359 1.00 62.25 222 THR A C 1
ATOM 1666 O O . THR A 1 222 ? 5.643 21.538 1.410 1.00 62.25 222 THR A O 1
ATOM 1669 N N . ALA A 1 223 ? 5.957 23.573 2.311 1.00 66.31 223 ALA A N 1
ATOM 1670 C CA . ALA A 1 223 ? 5.578 24.249 1.083 1.00 66.31 223 ALA A CA 1
ATOM 1671 C C . ALA A 1 223 ? 6.509 23.795 -0.052 1.00 66.31 223 ALA A C 1
ATOM 1673 O O . ALA A 1 223 ? 7.719 23.636 0.137 1.00 66.31 223 ALA A O 1
ATOM 1674 N N . PHE A 1 224 ? 5.938 23.569 -1.236 1.00 56.09 224 PHE A N 1
ATOM 1675 C CA . PHE A 1 224 ? 6.708 23.170 -2.409 1.00 56.09 224 PHE A CA 1
ATOM 1676 C C . PHE A 1 224 ? 7.859 24.167 -2.642 1.00 56.09 224 PHE A C 1
ATOM 1678 O O . PHE A 1 224 ? 7.617 25.356 -2.843 1.00 56.09 224 PHE A O 1
ATOM 1685 N N . GLY A 1 225 ? 9.106 23.684 -2.597 1.00 64.50 225 GLY A N 1
ATOM 1686 C CA . GLY A 1 225 ? 10.319 24.505 -2.733 1.00 64.50 225 GLY A CA 1
ATOM 1687 C C . GLY A 1 225 ? 11.080 24.805 -1.434 1.00 64.50 225 GLY A C 1
ATOM 1688 O O . GLY A 1 225 ? 12.218 25.261 -1.514 1.00 64.50 225 GLY A O 1
ATOM 1689 N N . GLU A 1 226 ? 10.519 24.503 -0.259 1.00 73.44 226 GLU A N 1
ATOM 1690 C CA . GLU A 1 226 ? 11.219 24.605 1.040 1.00 73.44 226 GLU A CA 1
ATOM 1691 C C . GLU A 1 226 ? 11.898 23.293 1.468 1.00 73.44 226 GLU A C 1
ATOM 1693 O O . GLU A 1 226 ? 12.478 23.180 2.548 1.00 73.44 226 GLU A O 1
ATOM 1698 N N . GLU A 1 227 ? 11.831 22.277 0.614 1.00 69.81 227 GLU A N 1
ATOM 1699 C CA . GLU A 1 227 ? 12.397 20.964 0.880 1.00 69.81 227 GLU A CA 1
ATOM 1700 C C . GLU A 1 227 ? 13.931 21.016 0.884 1.00 69.81 227 GLU A C 1
ATOM 1702 O O . GLU A 1 227 ? 14.562 21.615 0.009 1.00 69.81 227 GLU A O 1
ATOM 1707 N N . ALA A 1 228 ? 14.554 20.347 1.859 1.00 72.31 228 ALA A N 1
ATOM 1708 C CA . ALA A 1 228 ? 16.007 20.253 1.922 1.00 72.31 228 ALA A CA 1
ATOM 1709 C C . ALA A 1 228 ? 16.577 19.644 0.620 1.00 72.31 228 ALA A C 1
ATOM 1711 O O . ALA A 1 228 ? 16.006 18.679 0.096 1.00 72.31 228 ALA A O 1
ATOM 1712 N N . PRO A 1 229 ? 17.711 20.161 0.101 1.00 67.00 229 PRO A N 1
ATOM 1713 C CA . PRO A 1 229 ? 18.324 19.641 -1.114 1.00 67.00 229 PRO A CA 1
ATOM 1714 C C . PRO A 1 229 ? 18.615 18.147 -0.963 1.00 67.00 229 PRO A C 1
ATOM 1716 O O . PRO A 1 229 ? 19.246 17.702 -0.002 1.00 67.00 229 PRO A O 1
ATOM 1719 N N . ARG A 1 230 ? 18.115 17.363 -1.920 1.00 61.38 230 ARG A N 1
ATOM 1720 C CA . ARG A 1 230 ? 18.125 15.902 -1.841 1.00 61.38 230 ARG A CA 1
ATOM 1721 C C . ARG A 1 230 ? 19.505 15.361 -2.234 1.00 61.38 230 ARG A C 1
ATOM 1723 O O . ARG A 1 230 ? 20.093 15.847 -3.205 1.00 61.38 230 ARG A O 1
ATOM 1730 N N . PRO A 1 231 ? 20.044 14.360 -1.515 1.00 62.09 231 PRO A N 1
ATOM 1731 C CA . PRO A 1 231 ? 21.276 13.703 -1.929 1.00 62.09 231 PRO A CA 1
ATOM 1732 C C . PRO A 1 231 ? 21.070 13.053 -3.300 1.00 62.09 231 PRO A C 1
ATOM 1734 O O . PRO A 1 231 ? 20.010 12.490 -3.577 1.00 62.09 231 PRO A O 1
ATOM 1737 N N . ALA A 1 232 ? 22.083 13.125 -4.165 1.00 62.00 232 ALA A N 1
ATOM 1738 C CA . ALA A 1 232 ? 22.028 12.465 -5.462 1.00 62.00 232 ALA A CA 1
ATOM 1739 C C . ALA A 1 232 ? 21.765 10.966 -5.263 1.00 62.00 232 ALA A C 1
ATOM 1741 O O . ALA A 1 232 ? 22.447 10.321 -4.461 1.00 62.00 232 ALA A O 1
ATOM 1742 N N . TRP A 1 233 ? 20.792 10.416 -5.999 1.00 53.41 233 TRP A N 1
ATOM 1743 C CA . TRP A 1 233 ? 20.554 8.976 -6.004 1.00 53.41 233 TRP A CA 1
ATOM 1744 C C . TRP A 1 233 ? 21.883 8.275 -6.291 1.00 53.41 233 TRP A C 1
ATOM 1746 O O . TRP A 1 233 ? 22.543 8.651 -7.271 1.00 53.41 233 TRP A O 1
ATOM 1756 N N . PRO A 1 234 ? 22.314 7.294 -5.473 1.00 63.22 234 PRO A N 1
ATOM 1757 C CA . PRO A 1 234 ? 23.525 6.558 -5.766 1.00 63.22 234 PRO A CA 1
ATOM 1758 C C . PRO A 1 234 ? 23.314 5.931 -7.135 1.00 63.22 234 PRO A C 1
ATOM 1760 O O . PRO A 1 234 ? 22.487 5.034 -7.307 1.00 63.22 234 PRO A O 1
ATOM 1763 N N . THR A 1 235 ? 24.012 6.456 -8.144 1.00 56.94 235 THR A N 1
ATOM 1764 C CA . THR A 1 235 ? 23.998 5.857 -9.467 1.00 56.94 235 THR A CA 1
ATOM 1765 C C . THR A 1 235 ? 24.494 4.443 -9.242 1.00 56.94 235 THR A C 1
ATOM 1767 O O . THR A 1 235 ? 25.671 4.253 -8.924 1.00 56.94 235 THR A O 1
ATOM 1770 N N . GLY A 1 236 ? 23.583 3.466 -9.318 1.00 54.97 236 GLY A N 1
ATOM 1771 C CA . GLY A 1 236 ? 23.943 2.056 -9.264 1.00 54.97 236 GLY A CA 1
ATOM 1772 C C . GLY A 1 236 ? 25.115 1.817 -10.218 1.00 54.97 236 GLY A C 1
ATOM 1773 O O . GLY A 1 236 ? 25.276 2.600 -11.161 1.00 54.97 236 GLY A O 1
ATOM 1774 N N . PRO A 1 237 ? 25.959 0.803 -9.957 1.00 47.75 237 PRO A N 1
ATOM 1775 C CA . PRO A 1 237 ? 27.228 0.612 -10.656 1.00 47.75 237 PRO A CA 1
ATOM 1776 C C . PRO A 1 237 ? 27.019 0.855 -12.145 1.00 47.75 237 PRO A C 1
ATOM 1778 O O . PRO A 1 237 ? 26.232 0.138 -12.762 1.00 47.75 237 PRO A O 1
ATOM 1781 N N . LYS A 1 238 ? 27.628 1.933 -12.672 1.00 47.47 238 LYS A N 1
ATOM 1782 C CA . LYS A 1 238 ? 27.461 2.357 -14.064 1.00 47.47 238 LYS A CA 1
ATOM 1783 C C . LYS A 1 238 ? 27.710 1.125 -14.923 1.00 47.47 238 LYS A C 1
ATOM 1785 O O . LYS A 1 238 ? 28.848 0.660 -15.010 1.00 47.47 238 LYS A O 1
ATOM 1790 N N . GLY A 1 239 ? 26.637 0.557 -15.475 1.00 44.28 239 GLY A N 1
ATOM 1791 C CA . GLY A 1 239 ? 26.739 -0.556 -16.402 1.00 44.28 239 GLY A CA 1
ATOM 1792 C C . GLY A 1 239 ? 27.707 -0.120 -17.487 1.00 44.28 239 GLY A C 1
ATOM 1793 O O . GLY A 1 239 ? 27.548 0.970 -18.038 1.00 44.28 239 GLY A O 1
ATOM 1794 N N . ARG A 1 240 ? 28.764 -0.910 -17.707 1.00 40.56 240 ARG A N 1
ATOM 1795 C CA . ARG A 1 240 ? 29.717 -0.673 -18.792 1.00 40.56 240 ARG A CA 1
ATOM 1796 C C . ARG A 1 240 ? 28.897 -0.459 -20.058 1.00 40.56 240 ARG A C 1
ATOM 1798 O O . ARG A 1 240 ? 28.206 -1.377 -20.486 1.00 40.56 240 ARG A O 1
ATOM 1805 N N . GLN A 1 241 ? 28.950 0.747 -20.617 1.00 36.50 241 GLN A N 1
ATOM 1806 C CA . GLN A 1 241 ? 28.510 0.965 -21.984 1.00 36.50 241 GLN A CA 1
ATOM 1807 C C . GLN A 1 241 ? 29.417 0.088 -22.843 1.00 36.50 241 GLN A C 1
ATOM 1809 O O . GLN A 1 241 ? 30.613 0.349 -22.959 1.00 36.50 241 GLN A O 1
ATOM 1814 N N . THR A 1 242 ? 28.880 -1.024 -23.331 1.00 47.22 242 THR A N 1
ATOM 1815 C CA . THR A 1 242 ? 29.518 -1.816 -24.375 1.00 47.22 242 THR A CA 1
ATOM 1816 C C . THR A 1 242 ? 29.408 -1.001 -25.656 1.00 47.22 242 THR A C 1
ATOM 1818 O O . THR A 1 242 ? 28.313 -0.871 -26.204 1.00 47.22 242 THR A O 1
ATOM 1821 N N . SER A 1 243 ? 30.526 -0.384 -26.037 1.00 54.59 243 SER A N 1
ATOM 1822 C CA . SER A 1 243 ? 30.793 0.154 -27.374 1.00 54.59 243 SER A CA 1
ATOM 1823 C C . SER A 1 243 ? 30.858 -0.956 -28.411 1.00 54.59 243 SER A C 1
ATOM 1825 O O . SER A 1 243 ? 31.447 -2.004 -28.053 1.00 54.59 243 SER A O 1
#